Protein 3DLC (pdb70)

Nearest PDB structures (foldseek):
  4ine-assembly1_A  TM=6.100E-01  e=1.077E-10  Caenorhabditis elegans
  4kri-assembly1_A  TM=5.946E-01  e=1.013E-10  Haemonchus contortus
  4ine-assembly1_B  TM=5.871E-01  e=1.379E-10  Caenorhabditis elegans
  4kri-assembly3_C  TM=5.913E-01  e=1.996E-10  Haemonchus contortus
  4krh-assembly2_B  TM=5.486E-01  e=1.219E-10  Haemonchus contortus

CATH classification: 3.40.50.150

Secondary structure (DSSP, 8-state):
------TTSHHHHH--HHHHTTTTTHHHHHHHHHHHHH---EEEEEEET-TTSHHHHHHHHHSEEEEEEEES----HHHHHHHHHTT-TTTEEEEE-BTTB-SS-TT-EEEEEEES-GGG-S-HHHHHHHHHHHEEEEEEEEEEE--SSHHHHHHHHH---S-TTHHHHHHHHSSHHHHHHHHHHHHHHT-SSEEEEEETTEEEEEEB--S-S--

Radius of gyration: 16.75 Å; Cα contacts (8 Å, |Δi|>4): 424; chains: 1; bounding box: 38×39×60 Å

Foldseek 3Di:
DDDDDDDLALVNLVCLVCCVPLQVVLQLLLLVVVCVPQVDAEFEEEEEQCRLNRNVLNNVVRGHYQYEYEHQRVNLVNNVVVCVVVVNCVRYHYHHDDLLDDPAAFQRHQEYEYAPPQLPDDPNLSSVVSVNRNHHAQHKYWYAYARNAQVSRVVSLVCCVVVVCVNVVQVCRQDVVVVVVVVVSVVVVPQADWDWDHDRRTTTTMGHHHDHDPD

InterPro domains:
  IPR013216 Methyltransferase type 11 [PF08241] (47-145)
  IPR029063 S-adenosyl-L-methionine-dependent methyltransferase superfamily [G3DSA:3.40.50.150] (1-218)
  IPR029063 S-adenosyl-L-methionine-dependent methyltransferase superfamily [SSF53335] (23-169)
  IPR050447 Erg6/SMT methyltransferase [PTHR44068] (46-144)

B-factor: mean 13.02, std 7.34, range [5.45, 52.26]

Organism: Methanococcus maripaludis (strain DSM 14266 / JCM 13030 / NBRC 101832 / S2 / LL) (NCBI:txid267377)

Sequence (215 aa):
GSEENNKKKFDKKGAKKNDEISSKKTLFAPIYPIIAENIINRRFGITAGTCIDIGSGPGALSIALLAKQSDFSSSIRRALDFSKKHNEEIALLKNIIADANNLNNNDRIQIVQGDVHNIPIIEDNYADLIVSRGGSVFFWEEDVVATAFREIYRILKKSSGGKTYIGGGFFGNKEELRDSISSAEEIRRKKNPDWKEFNRRKNISQENVEERFQNVLDEIGIISSYEIIILGDEEGFWIIISKTDQEVI

Solvent-accessible surface area: 11026 Å² total

Structure (mmCIF, N/CA/C/O backbone):
data_3DLC
#
_entry.id   3DLC
#
_cell.length_a   39.610
_cell.length_b   63.500
_cell.length_c   75.440
_cell.angle_alpha   90.000
_cell.angle_beta   90.000
_cell.angle_gamma   90.000
#
_symmetry.space_group_name_H-M   'P 21 21 21'
#
loop_
_entity.id
_entity.type
_entity.pdbx_description
1 polymer 'Putative S-adenosyl-L-methionine-dependent Methyltransferase'
2 non-polymer 'ACETATE ION'
3 non-polymer S-ADENOSYLMETHIONINE
4 non-polymer GLYCEROL
5 water water
#
loop_
_atom_site.group_PDB
_atom_site.id
_atom_site.type_symbol
_atom_site.label_atom_id
_atom_site.label_alt_id
_atom_site.label_comp_id
_atom_site.label_asym_id
_atom_site.label_entity_id
_atom_site.label_seq_id
_atom_site.pdbx_PDB_ins_code
_atom_site.Cartn_x
_atom_site.Cartn_y
_atom_site.Cartn_z
_atom_site.occupancy
_atom_site.B_iso_or_equiv
_atom_site.auth_seq_id
_atom_site.auth_comp_id
_atom_site.auth_asym_id
_atom_site.auth_atom_id
_atom_site.pdbx_PDB_model_num
ATOM 1 N N . GLY A 1 1 ? -2.061 -16.528 45.146 1.00 12.48 0 GLY A N 1
ATOM 2 C CA . GLY A 1 1 ? -1.255 -15.316 44.880 1.00 10.96 0 GLY A CA 1
ATOM 3 C C . GLY A 1 1 ? -1.992 -14.372 43.950 1.00 8.70 0 GLY A C 1
ATOM 4 O O . GLY A 1 1 ? -3.008 -14.730 43.350 1.00 9.99 0 GLY A O 1
ATOM 18 N N . SER A 1 3 ? -1.143 -10.624 41.351 1.00 7.85 2 SER A N 1
ATOM 19 C CA . SER A 1 3 ? -0.222 -9.690 40.807 1.00 9.16 2 SER A CA 1
ATOM 20 C C . SER A 1 3 ? -0.898 -8.470 40.231 1.00 9.17 2 SER A C 1
ATOM 21 O O . SER A 1 3 ? -2.095 -8.531 39.828 1.00 10.71 2 SER A O 1
ATOM 24 N N . GLU A 1 4 ? -0.151 -7.389 40.224 1.00 8.77 3 GLU A N 1
ATOM 25 C CA A GLU A 1 4 ? -0.509 -6.172 39.524 0.53 8.19 3 GLU A CA 1
ATOM 26 C CA B GLU A 1 4 ? -0.531 -6.196 39.478 0.47 8.66 3 GLU A CA 1
ATOM 27 C C . GLU A 1 4 ? 0.562 -6.069 38.444 1.00 8.87 3 GLU A C 1
ATOM 28 O O . GLU A 1 4 ? 1.745 -6.166 38.752 1.00 12.42 3 GLU A O 1
ATOM 39 N N . ASN A 1 5 ? 0.176 -5.885 37.205 1.00 8.06 4 ASN A N 1
ATOM 40 C CA A ASN A 1 5 ? 1.062 -5.959 36.055 0.74 9.14 4 ASN A CA 1
ATOM 41 C CA B ASN A 1 5 ? 1.122 -5.896 36.119 0.26 9.26 4 ASN A CA 1
ATOM 42 C C . ASN A 1 5 ? 1.002 -4.687 35.236 1.00 9.09 4 ASN A C 1
ATOM 43 O O . ASN A 1 5 ? -0.074 -4.130 35.035 1.00 13.07 4 ASN A O 1
ATOM 52 N N . LYS A 1 6 ? 2.150 -4.296 34.746 1.00 6.87 5 LYS A N 1
ATOM 53 C CA . LYS A 1 6 ? 2.324 -3.143 33.860 1.00 7.01 5 LYS A CA 1
ATOM 54 C C . LYS A 1 6 ? 3.179 -3.619 32.700 1.00 7.25 5 LYS A C 1
ATOM 55 O O . LYS A 1 6 ? 4.205 -4.240 32.901 1.00 7.40 5 LYS A O 1
ATOM 61 N N . LYS A 1 7 ? 2.719 -3.369 31.473 1.00 7.17 6 LYS A N 1
ATOM 62 C CA . LYS A 1 7 ? 3.456 -3.757 30.274 1.00 8.10 6 LYS A CA 1
ATOM 63 C C . LYS A 1 7 ? 3.233 -2.708 29.204 1.00 7.31 6 LYS A C 1
ATOM 64 O O . LYS A 1 7 ? 2.310 -1.895 29.289 1.00 7.86 6 LYS A O 1
ATOM 70 N N . LYS A 1 8 ? 4.087 -2.694 28.194 1.00 7.80 7 LYS A N 1
ATOM 71 C CA . LYS A 1 8 ? 3.964 -1.662 27.190 1.00 7.69 7 LYS A CA 1
ATOM 72 C C . LYS A 1 8 ? 2.617 -1.682 26.492 1.00 7.66 7 LYS A C 1
ATOM 73 O O . LYS A 1 8 ? 2.071 -2.728 26.148 1.00 8.71 7 LYS A O 1
ATOM 79 N N . PHE A 1 9 ? 2.096 -0.482 26.317 1.00 7.70 8 PHE A N 1
ATOM 80 C CA . PHE A 1 9 ? 0.891 -0.214 25.527 1.00 7.42 8 PHE A CA 1
ATOM 81 C C . PHE A 1 9 ? -0.409 -0.656 26.170 1.00 7.87 8 PHE A C 1
ATOM 82 O O . PHE A 1 9 ? -1.454 -0.771 25.521 1.00 9.21 8 PHE A O 1
ATOM 90 N N . ASP A 1 10 ? -0.325 -0.887 27.471 1.00 7.13 9 ASP A N 1
ATOM 91 C CA . ASP A 1 10 ? -1.507 -1.238 28.276 1.00 7.67 9 ASP A CA 1
ATOM 92 C C . ASP A 1 10 ? -2.276 0.016 28.676 1.00 7.69 9 ASP A C 1
ATOM 93 O O . ASP A 1 10 ? -2.012 1.098 28.184 1.00 7.72 9 ASP A O 1
ATOM 98 N N . LYS A 1 11 ? -3.267 -0.124 29.545 1.00 8.67 10 LYS A N 1
ATOM 99 C CA . LYS A 1 11 ? -4.080 1.031 29.882 1.00 9.26 10 LYS A CA 1
ATOM 100 C C . LYS A 1 11 ? -3.265 2.158 30.504 1.00 8.69 10 LYS A C 1
ATOM 101 O O . LYS A 1 11 ? -3.387 3.323 30.124 1.00 8.94 10 LYS A O 1
ATOM 107 N N . LYS A 1 12 ? -2.416 1.817 31.462 1.00 8.37 11 LYS A N 1
ATOM 108 C CA . LYS A 1 12 ? -1.579 2.828 32.078 1.00 8.68 11 LYS A CA 1
ATOM 109 C C . LYS A 1 12 ? -0.591 3.451 31.102 1.00 7.99 11 LYS A C 1
ATOM 110 O O . LYS A 1 12 ? -0.346 4.666 31.124 1.00 8.73 11 LYS A O 1
ATOM 116 N N . GLY A 1 13 ? -0.010 2.630 30.240 1.00 7.91 12 GLY A N 1
ATOM 117 C CA . GLY A 1 13 ? 0.930 3.141 29.266 1.00 7.46 12 GLY A CA 1
ATOM 118 C C . GLY A 1 13 ? 0.271 4.038 28.242 1.00 7.46 12 GLY A C 1
ATOM 119 O O . GLY A 1 13 ? 0.847 5.037 27.807 1.00 8.40 12 GLY A O 1
ATOM 120 N N . ALA A 1 14 ? -0.950 3.685 27.854 1.00 7.42 13 ALA A N 1
ATOM 121 C CA . ALA A 1 14 ? -1.714 4.493 26.900 1.00 7.56 13 ALA A CA 1
ATOM 122 C C . ALA A 1 14 ? -1.979 5.875 27.498 1.00 7.04 13 ALA A C 1
ATOM 123 O O . ALA A 1 14 ? -1.894 6.900 26.820 1.00 7.99 13 ALA A O 1
ATOM 125 N N . LYS A 1 15 ? -2.325 5.905 28.784 1.00 7.10 14 LYS A N 1
ATOM 126 C CA A LYS A 1 15 ? -2.545 7.170 29.482 0.53 7.27 14 LYS A CA 1
ATOM 127 C CA B LYS A 1 15 ? -2.532 7.188 29.469 0.47 7.95 14 LYS A CA 1
ATOM 128 C C . LYS A 1 15 ? -1.266 8.025 29.468 1.00 7.21 14 LYS A C 1
ATOM 129 O O . LYS A 1 15 ? -1.321 9.233 29.257 1.00 8.68 14 LYS A O 1
ATOM 140 N N . ASN A 1 16 ? -0.131 7.406 29.726 1.00 7.92 15 ASN A N 1
ATOM 141 C CA . ASN A 1 16 ? 1.136 8.159 29.717 1.00 8.53 15 ASN A CA 1
ATOM 142 C C . ASN A 1 16 ? 1.440 8.737 28.345 1.00 8.17 15 ASN A C 1
ATOM 143 O O . ASN A 1 16 ? 1.852 9.887 28.230 1.00 8.82 15 ASN A O 1
ATOM 156 N N . ASP A 1 18 ? -0.734 9.395 25.990 1.00 6.41 17 ASP A N 1
ATOM 157 C CA . ASP A 1 18 ? -1.721 10.420 25.724 1.00 7.06 17 ASP A CA 1
ATOM 158 C C . ASP A 1 18 ? -1.319 11.732 26.416 1.00 7.51 17 ASP A C 1
ATOM 159 O O . ASP A 1 18 ? -1.372 12.815 25.830 1.00 8.29 17 ASP A O 1
ATOM 164 N N . GLU A 1 19 ? -0.932 11.629 27.682 1.00 7.26 18 GLU A N 1
ATOM 165 C CA . GLU A 1 19 ? -0.554 12.836 28.434 1.00 8.48 18 GLU A CA 1
ATOM 166 C C . GLU A 1 19 ? 0.619 13.553 27.809 1.00 7.65 18 GLU A C 1
ATOM 167 O O . GLU A 1 19 ? 0.628 14.774 27.698 1.00 9.54 18 GLU A O 1
ATOM 173 N N . ILE A 1 20 ? 1.617 12.801 27.380 1.00 7.61 19 ILE A N 1
ATOM 174 C CA . ILE A 1 20 ? 2.804 13.388 26.737 1.00 7.85 19 ILE A CA 1
ATOM 175 C C . ILE A 1 20 ? 2.432 13.988 25.377 1.00 6.82 19 ILE A C 1
ATOM 176 O O . ILE A 1 20 ? 2.850 15.102 25.029 1.00 8.10 19 ILE A O 1
ATOM 181 N N . SER A 1 21 ? 1.610 13.265 24.615 1.00 7.24 20 SER A N 1
ATOM 182 C CA A SER A 1 21 ? 1.135 13.685 23.306 0.50 7.20 20 SER A CA 1
ATOM 183 C CA B SER A 1 21 ? 1.273 13.782 23.285 0.50 8.22 20 SER A CA 1
ATOM 184 C C . SER A 1 21 ? 0.420 15.055 23.364 1.00 8.01 20 SER A C 1
ATOM 185 O O . SER A 1 21 ? 0.459 15.856 22.444 1.00 9.90 20 SER A O 1
ATOM 190 N N . LYS A 1 22 ? -0.305 15.269 24.453 1.00 8.12 21 LYS A N 1
ATOM 191 C CA A LYS A 1 22 ? -1.128 16.476 24.694 0.52 8.74 21 LYS A CA 1
ATOM 192 C CA B LYS A 1 22 ? -1.097 16.508 24.562 0.48 8.83 21 LYS A CA 1
ATOM 193 C C . LYS A 1 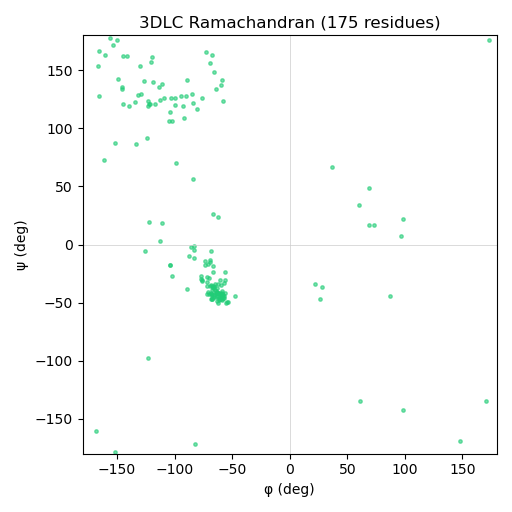22 ? -0.354 17.626 25.305 1.00 8.20 21 LYS A C 1
ATOM 194 O O . LYS A 1 22 ? -0.855 18.749 25.389 1.00 9.65 21 LYS A O 1
ATOM 205 N N . THR A 1 23 ? 0.857 17.327 25.765 1.00 8.24 22 THR A N 1
ATOM 206 C CA . THR A 1 23 ? 1.672 18.314 26.464 1.00 8.54 22 THR A CA 1
ATOM 207 C C . THR A 1 23 ? 3.023 18.504 25.783 1.00 8.63 22 THR A C 1
ATOM 208 O O . THR A 1 23 ? 3.145 19.231 24.793 1.00 9.20 22 THR A O 1
ATOM 212 N N . LEU A 1 24 ? 4.030 17.846 26.288 1.00 8.41 23 LEU A N 1
ATOM 213 C CA . LEU A 1 24 ? 5.393 18.041 25.817 1.00 9.05 23 LEU A CA 1
ATOM 214 C C . LEU A 1 24 ? 5.555 17.805 24.314 1.00 8.93 23 LEU A C 1
ATOM 215 O O . LEU A 1 24 ? 6.243 18.561 23.636 1.00 9.40 23 LEU A O 1
ATOM 220 N N . PHE A 1 25 ? 4.921 16.768 23.780 1.00 7.77 24 PHE A N 1
ATOM 221 C CA . PHE A 1 25 ? 5.067 16.460 22.361 1.00 7.58 24 PHE A CA 1
ATOM 222 C C . PHE A 1 25 ? 4.078 17.202 21.464 1.00 7.62 24 PHE A C 1
ATOM 223 O O . PHE A 1 25 ? 4.204 17.173 20.245 1.00 8.46 24 PHE A O 1
ATOM 231 N N . ALA A 1 26 ? 3.091 17.867 22.052 1.00 8.31 25 ALA A N 1
ATOM 232 C CA . ALA A 1 26 ? 2.015 18.435 21.232 1.00 8.01 25 ALA A CA 1
ATOM 233 C C . ALA A 1 26 ? 2.484 19.228 20.000 1.00 8.06 25 ALA A C 1
ATOM 234 O O . ALA A 1 26 ? 1.914 19.078 18.920 1.00 8.05 25 ALA A O 1
ATOM 236 N N . PRO A 1 27 ? 3.494 20.097 20.126 1.00 8.11 26 PRO A N 1
ATOM 237 C CA . PRO A 1 27 ? 3.866 20.886 18.956 1.00 8.19 26 PRO A CA 1
ATOM 238 C C . PRO A 1 27 ? 4.464 20.111 17.785 1.00 7.84 26 PRO A C 1
ATOM 239 O O . PRO A 1 27 ? 4.461 20.600 16.647 1.00 8.42 26 PRO A O 1
ATOM 243 N N . ILE A 1 28 ? 4.940 18.897 18.046 1.00 7.18 27 ILE A N 1
ATOM 244 C CA . ILE A 1 28 ? 5.610 18.172 16.962 1.00 7.05 27 ILE A CA 1
ATOM 245 C C . ILE A 1 28 ? 4.629 17.692 15.910 1.00 6.91 27 ILE A C 1
ATOM 246 O O . ILE A 1 28 ? 5.002 17.552 14.740 1.00 7.44 27 ILE A O 1
ATOM 251 N N . TYR A 1 29 ? 3.379 17.437 16.300 1.00 6.72 28 TYR A N 1
ATOM 252 C CA . TYR A 1 29 ? 2.470 16.771 15.368 1.00 7.01 28 TYR A CA 1
ATOM 253 C C . TYR A 1 29 ? 2.098 17.686 14.170 1.00 6.99 28 TYR A C 1
ATOM 254 O O . TYR A 1 29 ? 2.157 17.224 13.039 1.00 7.14 28 TYR A O 1
ATOM 263 N N . PRO A 1 30 ? 1.728 18.953 14.417 1.00 6.96 29 PRO A N 1
ATOM 264 C CA . PRO A 1 30 ? 1.485 19.814 13.265 1.00 7.46 29 PRO A CA 1
ATOM 265 C C . PRO A 1 30 ? 2.723 20.018 12.400 1.00 7.10 29 PRO A C 1
ATOM 266 O O . PRO A 1 30 ? 2.605 20.183 11.192 1.00 7.69 29 PRO A O 1
ATOM 270 N N . ILE A 1 31 ? 3.905 20.050 13.004 1.00 7.19 30 ILE A N 1
ATOM 271 C CA . ILE A 1 31 ? 5.143 20.237 12.242 1.00 6.88 30 ILE A CA 1
ATOM 272 C C . ILE A 1 31 ? 5.403 19.006 11.355 1.00 7.03 30 ILE A C 1
ATOM 273 O O . ILE A 1 31 ? 5.741 19.136 10.183 1.00 7.09 30 ILE A O 1
ATOM 278 N N . ILE A 1 32 ? 5.272 17.819 11.925 1.00 6.61 31 ILE A N 1
ATOM 279 C CA . ILE A 1 32 ? 5.492 16.611 11.159 1.00 6.92 31 ILE A CA 1
ATOM 280 C C . ILE A 1 32 ? 4.456 16.528 10.042 1.00 6.73 31 ILE A C 1
ATOM 281 O O . ILE A 1 32 ? 4.786 16.171 8.892 1.00 6.99 31 ILE A O 1
ATOM 286 N N . ALA A 1 33 ? 3.195 16.817 10.341 1.00 6.98 32 ALA A N 1
ATOM 287 C CA . ALA A 1 33 ? 2.162 16.816 9.305 1.00 7.60 32 ALA A CA 1
ATOM 288 C C . ALA A 1 33 ? 2.490 17.772 8.173 1.00 6.55 32 ALA A C 1
ATOM 289 O O . ALA A 1 33 ? 2.366 17.453 6.998 1.00 6.98 32 ALA A O 1
ATOM 291 N N . GLU A 1 34 ? 2.943 18.965 8.533 1.00 6.56 33 GLU A N 1
ATOM 292 C CA . GLU A 1 34 ? 3.330 19.953 7.552 1.00 7.54 33 GLU A CA 1
ATOM 293 C C . GLU A 1 34 ? 4.509 19.462 6.732 1.00 7.00 33 GLU A C 1
ATOM 294 O O . GLU A 1 34 ? 4.548 19.633 5.506 1.00 7.66 33 GLU A O 1
ATOM 300 N N . ASN A 1 35 ? 5.482 18.836 7.386 1.00 7.18 34 ASN A N 1
ATOM 301 C CA . ASN A 1 35 ? 6.636 18.291 6.686 1.00 7.24 34 ASN A CA 1
ATOM 302 C C . ASN A 1 35 ? 6.184 17.268 5.636 1.00 7.17 34 ASN A C 1
ATOM 303 O O . ASN A 1 35 ? 6.698 17.263 4.500 1.00 7.61 34 ASN A O 1
ATOM 308 N N . ILE A 1 36 ? 5.227 16.404 6.002 1.00 7.02 35 ILE A N 1
ATOM 309 C CA . ILE A 1 36 ? 4.750 15.360 5.117 1.00 7.18 35 ILE A CA 1
ATOM 310 C C . ILE A 1 36 ? 4.006 15.973 3.924 1.00 6.48 35 ILE A C 1
ATOM 311 O O . ILE A 1 36 ? 4.217 15.581 2.755 1.00 7.12 35 ILE A O 1
ATOM 316 N N . ILE A 1 37 ? 3.135 16.920 4.199 1.00 6.43 36 ILE A N 1
ATOM 317 C CA . ILE A 1 37 ? 2.396 17.615 3.134 1.00 6.88 36 ILE A CA 1
ATOM 318 C C . ILE A 1 37 ? 3.357 18.290 2.181 1.00 7.45 36 ILE A C 1
ATOM 319 O O . ILE A 1 37 ? 3.210 18.201 0.954 1.00 7.42 36 ILE A O 1
ATOM 324 N N . ASN A 1 38 ? 4.329 18.991 2.745 1.00 7.38 37 ASN A N 1
ATOM 325 C CA . ASN A 1 38 ? 5.276 19.736 1.919 1.00 8.10 37 ASN A CA 1
ATOM 326 C C . ASN A 1 38 ? 6.164 18.813 1.110 1.00 7.67 37 ASN A C 1
ATOM 327 O O . ASN A 1 38 ? 6.515 19.126 -0.030 1.00 9.85 37 ASN A O 1
ATOM 332 N N . ARG A 1 39 ? 6.538 17.670 1.678 1.00 7.47 38 ARG A N 1
ATOM 333 C CA A ARG A 1 39 ? 7.474 16.807 1.003 0.52 8.07 38 ARG A CA 1
ATOM 334 C CA B ARG A 1 39 ? 7.475 16.777 0.998 0.48 8.49 38 ARG A CA 1
ATOM 335 C C . ARG A 1 39 ? 6.876 16.121 -0.239 1.00 10.01 38 ARG A C 1
ATOM 336 O O . ARG A 1 39 ? 7.538 16.008 -1.253 1.00 10.10 38 ARG A O 1
ATOM 351 N N . PHE A 1 40 ? 5.654 15.552 -0.094 1.00 9.61 39 PHE A N 1
ATOM 352 C CA . PHE A 1 40 ? 5.065 14.786 -1.146 1.00 8.65 39 PHE A CA 1
ATOM 353 C C . PHE A 1 40 ? 3.976 15.460 -1.928 1.00 8.39 39 PHE A C 1
ATOM 354 O O . PHE A 1 40 ? 3.674 15.014 -3.023 1.00 9.72 39 PHE A O 1
ATOM 362 N N . GLY A 1 41 ? 3.388 16.521 -1.409 1.00 7.85 40 GLY A N 1
ATOM 363 C CA . GLY A 1 41 ? 2.312 17.174 -2.138 1.00 8.79 40 GLY A CA 1
ATOM 364 C C . GLY A 1 41 ? 1.030 16.367 -2.229 1.00 8.85 40 GLY A C 1
ATOM 365 O O . GLY A 1 41 ? 0.188 16.673 -3.083 1.00 10.77 40 GLY A O 1
ATOM 366 N N . ILE A 1 42 ? 0.882 15.345 -1.375 1.00 8.99 41 ILE A N 1
ATOM 367 C CA . ILE A 1 42 ? -0.336 14.518 -1.300 1.00 9.47 41 ILE A CA 1
ATOM 368 C C . ILE A 1 42 ? -1.213 15.140 -0.236 1.00 8.66 41 ILE A C 1
ATOM 369 O O . ILE A 1 42 ? -0.787 15.277 0.913 1.00 9.73 41 ILE A O 1
ATOM 374 N N . THR A 1 43 ? -2.415 15.581 -0.628 1.00 9.48 42 THR A N 1
ATOM 375 C CA . THR A 1 43 ? -3.275 16.361 0.307 1.00 10.42 42 THR A CA 1
ATOM 376 C C . THR A 1 43 ? -4.692 15.755 0.480 1.00 9.48 42 THR A C 1
ATOM 377 O O . THR A 1 43 ? -5.541 16.311 1.133 1.00 10.21 42 THR A O 1
ATOM 381 N N . ALA A 1 44 ? -4.956 14.730 -0.309 1.00 9.15 43 ALA A N 1
ATOM 382 C CA . ALA A 1 44 ? -6.217 14.028 -0.314 1.00 9.37 43 ALA A CA 1
ATOM 383 C C . ALA A 1 44 ? -6.043 12.572 -0.708 1.00 9.19 43 ALA A C 1
ATOM 384 O O . ALA A 1 44 ? -4.960 12.147 -1.105 1.00 11.46 43 ALA A O 1
ATOM 386 N N . GLY A 1 45 ? -7.126 11.829 -0.664 1.00 10.43 44 GLY A N 1
ATOM 387 C CA . GLY A 1 45 ? -7.098 10.385 -0.901 1.00 10.01 44 GLY A CA 1
ATOM 388 C C . GLY A 1 45 ? -7.096 9.682 0.450 1.00 10.00 44 GLY A C 1
ATOM 389 O O . GLY A 1 45 ? -7.731 10.144 1.407 1.00 11.67 44 GLY A O 1
ATOM 390 N N . THR A 1 46 ? -6.362 8.594 0.535 1.00 8.32 45 THR A N 1
ATOM 391 C CA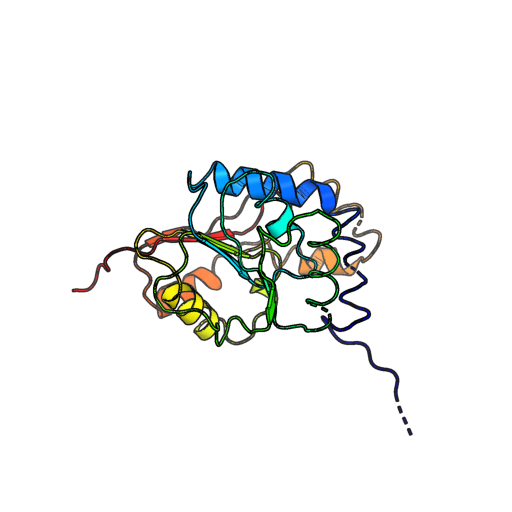 . THR A 1 46 ? -6.335 7.768 1.732 1.00 8.24 45 THR A CA 1
ATOM 392 C C . THR A 1 46 ? -4.975 7.794 2.398 1.00 8.40 45 THR A C 1
ATOM 393 O O . THR A 1 46 ? -3.927 7.720 1.753 1.00 9.29 45 THR A O 1
ATOM 397 N N . CYS A 1 47 ? -5.000 7.940 3.707 1.00 7.79 46 CYS A N 1
ATOM 398 C CA . CYS A 1 47 ? -3.796 7.934 4.538 1.00 7.37 46 CYS A CA 1
ATOM 399 C C . CYS A 1 47 ? -3.960 6.957 5.687 1.00 6.93 46 CYS A C 1
ATOM 400 O O . CYS A 1 47 ? -4.992 6.985 6.372 1.00 8.49 46 CYS A O 1
ATOM 403 N N . ILE A 1 48 ? -2.977 6.083 5.859 1.00 6.83 47 IL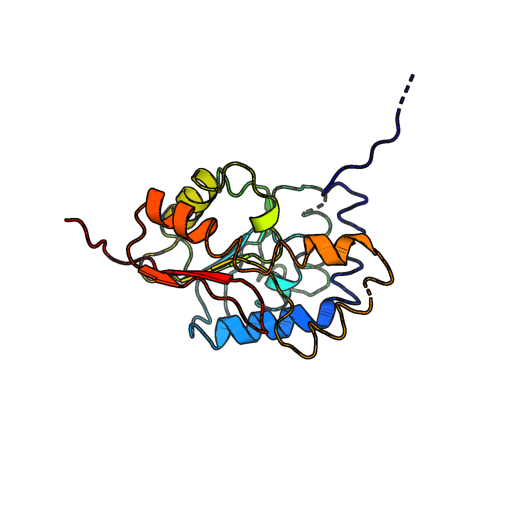E A N 1
ATOM 404 C CA . ILE A 1 48 ? -2.969 5.136 6.973 1.00 6.92 47 ILE A CA 1
ATOM 405 C C . ILE A 1 48 ? -1.869 5.568 7.934 1.00 6.74 47 ILE A C 1
ATOM 406 O O . ILE A 1 48 ? -0.734 5.773 7.511 1.00 7.56 47 ILE A O 1
ATOM 411 N N . ASP A 1 49 ? -2.222 5.749 9.213 1.00 7.07 48 ASP A N 1
ATOM 412 C CA . ASP A 1 49 ? -1.302 6.081 10.300 1.00 6.60 48 ASP A CA 1
ATOM 413 C C . ASP A 1 49 ? -1.114 4.801 11.114 1.00 6.67 48 ASP A C 1
ATOM 414 O O . ASP A 1 49 ? -2.003 4.357 11.833 1.00 8.14 48 ASP A O 1
ATOM 419 N N . ILE A 1 50 ? 0.060 4.189 10.967 1.00 6.49 49 ILE A N 1
ATOM 420 C CA . ILE A 1 50 ? 0.363 2.908 11.602 1.00 6.46 49 ILE A CA 1
ATOM 421 C C . ILE A 1 50 ? 0.972 3.136 12.977 1.00 6.15 49 ILE A C 1
ATOM 422 O O . ILE A 1 50 ? 1.947 3.859 13.134 1.00 7.92 49 ILE A O 1
ATOM 427 N N . GLY A 1 51 ? 0.397 2.484 13.975 1.00 6.58 50 GLY A N 1
ATOM 428 C CA . GLY A 1 51 ? 0.799 2.677 15.352 1.00 6.69 50 GLY A CA 1
ATOM 429 C C . GLY A 1 51 ? 0.390 4.064 15.811 1.00 6.03 50 GLY A C 1
ATOM 430 O O . GLY A 1 51 ? 1.177 4.805 16.412 1.00 7.71 50 GLY A O 1
ATOM 431 N N . SER A 1 52 ? -0.872 4.400 15.538 1.00 6.38 51 SER A N 1
ATOM 432 C CA . SER A 1 52 ? -1.406 5.722 15.732 1.00 6.50 51 SER A CA 1
ATOM 433 C C . SER A 1 52 ? -1.492 6.169 17.198 1.00 6.71 51 SER A C 1
ATOM 434 O O . SER A 1 52 ? -1.535 7.367 17.477 1.00 7.54 51 SER A O 1
ATOM 437 N N . GLY A 1 53 ? -1.540 5.209 18.122 1.00 6.79 52 GLY A N 1
ATOM 438 C CA . GLY A 1 53 ? -1.511 5.535 19.525 1.00 7.71 52 GLY A CA 1
ATOM 439 C C . GLY A 1 53 ? -2.698 6.405 19.913 1.00 7.28 52 GLY A C 1
ATOM 440 O O . GLY A 1 53 ? -3.822 6.137 19.521 1.00 7.82 52 GLY A O 1
ATOM 441 N N . PRO A 1 54 ? -2.472 7.474 20.700 1.00 7.60 53 PRO A N 1
ATOM 442 C CA . PRO A 1 54 ? -3.569 8.361 21.066 1.00 8.11 53 PRO A CA 1
ATOM 443 C C . PRO A 1 54 ? -4.139 9.195 19.911 1.00 7.80 53 PRO A C 1
ATOM 444 O O . PRO A 1 54 ? -5.121 9.900 20.106 1.00 8.40 53 PRO A O 1
ATOM 448 N N . GLY A 1 55 ? -3.515 9.113 18.725 1.00 7.73 54 GLY A N 1
ATOM 449 C CA . GLY A 1 55 ? -4.052 9.702 17.521 1.00 7.97 54 GLY A CA 1
ATOM 450 C C . GLY A 1 55 ? -3.551 11.055 17.113 1.00 7.36 54 GLY A C 1
ATOM 451 O O . GLY A 1 55 ? -4.084 11.644 16.173 1.00 8.91 54 GLY A O 1
ATOM 452 N N . ALA A 1 56 ? -2.528 11.586 17.785 1.00 8.21 55 ALA A N 1
ATOM 453 C CA . ALA A 1 56 ? -2.156 12.975 17.554 1.00 8.70 55 ALA A CA 1
ATOM 454 C C . ALA A 1 56 ? -1.640 13.243 16.152 1.00 7.97 55 ALA A C 1
ATOM 455 O O . ALA A 1 56 ? -1.848 14.334 15.648 1.00 9.08 55 ALA A O 1
ATOM 457 N N . LEU A 1 57 ? -0.946 12.297 15.527 1.00 7.81 56 LEU A N 1
ATOM 458 C CA . LEU A 1 57 ? -0.446 12.560 14.163 1.00 8.20 56 LEU A CA 1
ATOM 459 C C . LEU A 1 57 ? -1.617 12.570 13.176 1.00 7.59 56 LEU A C 1
ATOM 460 O O . LEU A 1 57 ? -1.687 13.404 12.287 1.00 8.15 56 LEU A O 1
ATOM 465 N N . SER A 1 58 ? -2.551 11.652 13.357 1.00 7.75 57 SER A N 1
ATOM 466 C CA . SER A 1 58 ? -3.743 11.610 12.512 1.00 7.27 57 SER A CA 1
ATOM 467 C C . SER A 1 58 ? -4.557 12.903 12.649 1.00 7.41 57 SER A C 1
ATOM 468 O O . SER A 1 58 ? -5.066 13.452 11.671 1.00 7.91 57 SER A O 1
ATOM 471 N N . ILE A 1 59 ? -4.745 13.345 13.890 1.00 7.25 58 ILE A N 1
ATOM 472 C CA . ILE A 1 59 ? -5.480 14.585 14.156 1.00 7.79 58 ILE A CA 1
ATOM 473 C C . ILE A 1 59 ? -4.773 15.785 13.471 1.00 7.84 58 ILE A C 1
ATOM 474 O O . ILE A 1 59 ? -5.433 16.583 12.792 1.00 8.09 58 ILE A O 1
ATOM 479 N N . ALA A 1 60 ? -3.452 15.866 13.587 1.00 8.01 59 ALA A N 1
ATOM 480 C CA . ALA A 1 60 ? -2.736 16.967 12.980 1.00 8.60 59 ALA A CA 1
ATOM 481 C C . ALA A 1 60 ? -2.859 16.937 11.458 1.00 8.17 59 ALA A C 1
ATOM 482 O O . ALA A 1 60 ? -3.075 17.959 10.817 1.00 9.25 59 ALA A O 1
ATOM 484 N N . LEU A 1 61 ? -2.754 15.752 10.874 1.00 8.03 60 LEU A N 1
ATOM 485 C CA A LEU A 1 61 ? -2.905 15.615 9.418 0.76 8.55 60 LEU A CA 1
ATOM 486 C CA B LEU A 1 61 ? -2.886 15.626 9.432 0.24 8.35 60 LEU A CA 1
ATOM 487 C C . LEU A 1 61 ? -4.306 15.997 8.963 1.00 8.29 60 LEU A C 1
ATOM 488 O O . LEU A 1 61 ? -4.483 16.669 7.945 1.00 9.33 60 LEU A O 1
ATOM 497 N N . ALA A 1 62 ? -5.316 15.564 9.715 1.00 8.32 61 ALA A N 1
ATOM 498 C CA . ALA A 1 62 ? -6.703 15.897 9.354 1.00 7.81 61 ALA A CA 1
ATOM 499 C C . ALA A 1 62 ? -6.910 17.405 9.315 1.00 8.61 61 ALA A C 1
ATOM 500 O O . ALA A 1 62 ? -7.605 17.940 8.454 1.00 9.99 61 ALA A O 1
ATOM 502 N N . LYS A 1 63 ? -6.312 18.105 10.265 1.00 8.27 62 LYS A N 1
ATOM 503 C CA . LYS A 1 63 ? -6.511 19.548 10.351 1.00 10.14 62 LYS A CA 1
ATOM 504 C C . LYS A 1 63 ? -5.826 20.333 9.239 1.00 10.18 62 LYS A C 1
ATOM 505 O O . LYS A 1 63 ? -6.210 21.467 8.971 1.00 13.87 62 LYS A O 1
ATOM 511 N N . GLN A 1 64 ? -4.879 19.706 8.559 1.00 8.63 63 GLN A N 1
ATOM 512 C CA . GLN A 1 64 ? -4.116 20.380 7.512 1.00 8.33 63 GLN A CA 1
ATOM 513 C C . GLN A 1 64 ? -4.371 19.866 6.115 1.00 8.54 63 GLN A C 1
ATOM 514 O O . GLN A 1 64 ? -3.744 20.365 5.180 1.00 10.07 63 GLN A O 1
ATOM 520 N N . SER A 1 65 ? -5.287 18.914 5.933 1.00 8.57 64 SER A N 1
ATOM 521 C CA . SER A 1 65 ? -5.479 18.261 4.636 1.00 9.29 64 SER A CA 1
ATOM 522 C C . SER A 1 65 ? -6.902 17.778 4.470 1.00 9.12 64 SER A C 1
ATOM 523 O O . SER A 1 65 ? -7.704 17.887 5.394 1.00 9.90 64 SER A O 1
ATOM 526 N N . ASP A 1 66 ? -7.146 17.145 3.326 1.00 8.63 65 ASP A N 1
ATOM 527 C CA . ASP A 1 66 ? -8.441 16.564 2.997 1.00 8.06 65 ASP A CA 1
ATOM 528 C C . ASP A 1 66 ? -8.403 15.029 2.964 1.00 8.02 65 ASP A C 1
ATOM 529 O O . ASP A 1 66 ? -9.255 14.405 2.356 1.00 10.25 65 ASP A O 1
ATOM 534 N N . PHE A 1 67 ? -7.401 14.428 3.580 1.00 7.91 66 PHE A N 1
ATOM 535 C CA . PHE A 1 67 ? -7.343 12.989 3.603 1.00 8.61 66 PHE A CA 1
ATOM 536 C C . PHE A 1 67 ? -8.453 12.304 4.378 1.00 7.63 66 PHE A C 1
ATOM 537 O O . PHE A 1 67 ? -8.965 12.850 5.360 1.00 8.56 66 PHE A O 1
ATOM 545 N N . SER A 1 68 ? -8.799 11.109 3.900 1.00 7.80 67 SER A N 1
ATOM 546 C CA A SER A 1 68 ? -9.575 10.149 4.672 0.48 7.51 67 SER A CA 1
ATOM 547 C CA B SER A 1 68 ? -9.581 10.173 4.699 0.27 8.07 67 SER A CA 1
ATOM 548 C CA C SER A 1 68 ? -9.577 10.151 4.672 0.25 8.08 67 SER A CA 1
ATOM 549 C C . SER A 1 68 ? -8.512 9.324 5.388 1.00 7.49 67 SER A C 1
ATOM 550 O O . SER A 1 68 ? -7.698 8.663 4.745 1.00 9.48 67 SER A O 1
ATOM 557 N N . ILE A 1 69 ? -8.496 9.367 6.710 1.00 7.00 68 ILE A N 1
ATOM 558 C CA . ILE A 1 69 ? -7.434 8.716 7.495 1.00 7.24 68 ILE A CA 1
ATOM 559 C C . ILE A 1 69 ? -7.918 7.521 8.263 1.00 6.90 68 ILE A C 1
ATOM 560 O O . ILE A 1 69 ? -9.043 7.525 8.805 1.00 7.69 68 ILE A O 1
ATOM 565 N N . ARG A 1 70 ? -7.104 6.471 8.250 1.00 7.48 69 ARG A N 1
ATOM 566 C CA A ARG A 1 70 ? -7.347 5.293 9.095 0.61 8.21 69 ARG A CA 1
ATOM 567 C CA B ARG A 1 70 ? -7.350 5.279 9.066 0.39 8.41 69 ARG A CA 1
ATOM 568 C C . ARG A 1 70 ? -6.157 5.189 10.026 1.00 8.11 69 ARG A C 1
ATOM 569 O O . ARG A 1 70 ? -4.998 5.202 9.601 1.00 9.74 69 ARG A O 1
ATOM 584 N N . ALA A 1 71 ? -6.461 5.169 11.310 1.00 7.66 70 ALA A N 1
ATOM 585 C CA . ALA A 1 71 ? -5.496 5.103 12.415 1.00 7.76 70 ALA A CA 1
ATOM 586 C C . ALA A 1 71 ? -5.467 3.679 12.936 1.00 7.29 70 ALA A C 1
ATOM 587 O O . ALA A 1 71 ? -6.409 3.202 13.557 1.00 8.29 70 ALA A O 1
ATOM 589 N N . LEU A 1 72 ? -4.387 2.974 12.603 1.00 6.50 71 LEU A N 1
ATOM 590 C CA . LEU A 1 72 ? -4.237 1.560 12.921 1.00 7.24 71 LEU A CA 1
ATOM 591 C C . LEU A 1 72 ? -3.357 1.378 14.154 1.00 6.48 71 LEU A C 1
ATOM 592 O O . LEU A 1 72 ? -2.228 1.856 14.201 1.00 7.37 71 LEU A O 1
ATOM 597 N N . ASP A 1 73 ? -3.857 0.666 15.143 1.00 7.11 72 ASP A N 1
ATOM 598 C CA . ASP A 1 73 ? -3.058 0.368 16.333 1.00 6.22 72 ASP A CA 1
ATOM 599 C C . ASP A 1 73 ? -3.479 -0.977 16.901 1.00 6.55 72 ASP A C 1
ATOM 600 O O . ASP A 1 73 ? -4.660 -1.320 16.882 1.00 7.28 72 ASP A O 1
ATOM 605 N N . PHE A 1 74 ? -2.521 -1.745 17.392 1.00 6.76 73 PHE A N 1
ATOM 606 C CA . PHE A 1 74 ? -2.785 -3.063 17.933 1.00 6.81 73 PHE A CA 1
ATOM 607 C C . PHE A 1 74 ? -3.192 -3.074 19.382 1.00 6.80 73 PHE A C 1
ATOM 608 O O . PHE A 1 74 ? -3.543 -4.141 19.891 1.00 8.21 73 PHE A O 1
ATOM 616 N N . SER A 1 75 ? -3.220 -1.909 20.032 1.00 7.40 74 SER A N 1
ATOM 617 C CA . SER A 1 75 ? -3.577 -1.811 21.438 1.00 7.37 74 SER A CA 1
ATOM 618 C C . SER A 1 75 ? -4.983 -1.276 21.611 1.00 7.52 74 SER A C 1
ATOM 619 O O . SER A 1 75 ? -5.278 -0.117 21.260 1.00 7.51 74 SER A O 1
ATOM 622 N N . LYS A 1 76 ? -5.874 -2.111 22.137 1.00 7.72 75 LYS A N 1
ATOM 623 C CA A LYS A 1 76 ? -7.243 -1.709 22.446 0.50 7.68 75 LYS A CA 1
ATOM 624 C CA B LYS A 1 76 ? -7.240 -1.644 22.357 0.50 7.95 75 LYS A CA 1
ATOM 625 C C . LYS A 1 76 ? -7.239 -0.477 23.337 1.00 7.92 75 LYS A C 1
ATOM 626 O O . LYS A 1 76 ? -8.090 0.378 23.236 1.00 8.31 75 LYS A O 1
ATOM 637 N N . HIS A 1 77 ? -6.295 -0.409 24.277 1.00 8.95 76 HIS A N 1
ATOM 638 C CA . HIS A 1 77 ? -6.227 0.715 25.224 1.00 9.08 76 HIS A CA 1
ATOM 639 C C . HIS A 1 77 ? -5.877 2.024 24.535 1.00 9.07 76 HIS A C 1
ATOM 640 O O . HIS A 1 77 ? -6.462 3.065 24.834 1.00 9.81 76 HIS A O 1
ATOM 655 N N . ASN A 1 79 ? -6.548 2.563 21.394 1.00 8.02 78 ASN A N 1
ATOM 656 C CA . ASN A 1 79 ? -7.679 2.871 20.522 1.00 8.28 78 ASN A CA 1
ATOM 657 C C . ASN A 1 79 ? -8.843 3.499 21.267 1.00 8.77 78 ASN A C 1
ATOM 658 O O . ASN A 1 79 ? -9.546 4.359 20.736 1.00 9.68 78 ASN A O 1
ATOM 663 N N . GLU A 1 80 ? -9.033 3.088 22.518 1.00 9.15 79 GLU A N 1
ATOM 664 C CA A GLU A 1 80 ? -10.096 3.685 23.340 0.53 9.33 79 GLU A CA 1
ATOM 665 C CA B GLU A 1 80 ? -10.090 3.674 23.342 0.47 10.16 79 GLU A CA 1
ATOM 666 C C . GLU A 1 80 ? -9.804 5.165 23.561 1.00 9.02 79 GLU A C 1
ATOM 667 O O . GLU A 1 80 ? -10.703 6.022 23.470 1.00 10.17 79 GLU A O 1
ATOM 678 N N . ILE A 1 81 ? -8.553 5.487 23.865 1.00 8.61 80 ILE A N 1
ATOM 679 C CA . ILE A 1 81 ? -8.171 6.885 24.073 1.00 9.00 80 ILE A CA 1
ATOM 680 C C . ILE A 1 81 ? -8.276 7.657 22.745 1.00 8.58 80 ILE A C 1
ATOM 681 O O . ILE A 1 81 ? -8.730 8.779 22.727 1.00 8.80 80 ILE A O 1
ATOM 686 N N . ALA A 1 82 ? -7.800 7.050 21.663 1.00 8.09 81 ALA A N 1
ATOM 687 C CA . ALA A 1 82 ? -7.807 7.734 20.364 1.00 8.26 81 ALA A CA 1
ATOM 688 C C . ALA A 1 82 ? -9.247 8.071 19.970 1.00 8.09 81 ALA A C 1
ATOM 689 O O . ALA A 1 82 ? -9.524 9.139 19.443 1.00 9.02 81 ALA A O 1
ATOM 691 N N . LEU A 1 83 ? -10.168 7.136 20.206 1.00 8.33 82 LEU A N 1
ATOM 692 C CA A LEU A 1 83 ? -11.561 7.378 19.867 0.52 9.58 82 LEU A CA 1
ATOM 693 C CA B LEU A 1 83 ? -11.554 7.393 19.841 0.48 9.92 82 LEU A CA 1
ATOM 694 C C . LEU A 1 83 ? -12.093 8.620 20.584 1.00 9.47 82 LEU A C 1
ATOM 695 O O . LEU A 1 83 ? -12.780 9.465 19.999 1.00 10.24 82 LEU A O 1
ATOM 704 N N . LYS A 1 84 ? -11.774 8.727 21.865 1.00 9.39 83 LYS 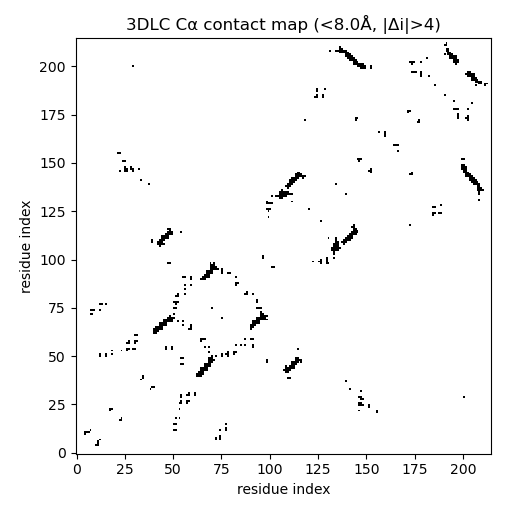A N 1
ATOM 705 C CA . LYS A 1 84 ? -12.185 9.866 22.663 1.00 10.85 83 LYS A CA 1
ATOM 706 C C . LYS A 1 84 ? -11.520 11.129 22.114 1.00 9.83 83 LYS A C 1
ATOM 707 O O . LYS A 1 84 ? -12.163 12.168 21.975 1.00 10.35 83 LYS A O 1
ATOM 713 N N . ASN A 1 85 ? -10.218 11.069 21.816 1.00 9.60 84 ASN A N 1
ATOM 714 C CA . ASN A 1 85 ? -9.518 12.244 21.313 1.00 9.05 84 ASN A CA 1
ATOM 715 C C . ASN A 1 85 ? -10.066 12.752 19.982 1.00 8.21 84 ASN A C 1
ATOM 716 O O . ASN A 1 85 ? -10.231 13.968 19.778 1.00 9.30 84 ASN A O 1
ATOM 721 N N . ILE A 1 86 ? -10.366 11.829 19.076 1.00 8.79 85 ILE A N 1
ATOM 722 C CA A ILE A 1 86 ? -10.894 12.158 17.771 0.54 7.79 85 ILE A CA 1
ATOM 723 C CA B ILE A 1 86 ? -10.872 12.258 17.770 0.46 9.26 85 ILE A CA 1
ATOM 724 C C . ILE A 1 86 ? -12.278 12.804 17.903 1.00 8.39 85 ILE A C 1
ATOM 725 O O . ILE A 1 86 ? -12.602 13.793 17.243 1.00 9.86 85 ILE A O 1
ATOM 734 N N . ALA A 1 87 ? -13.074 12.230 18.788 1.00 9.18 86 ALA A N 1
ATOM 735 C CA . ALA A 1 87 ? -14.424 12.759 19.032 1.00 9.31 86 ALA A CA 1
ATOM 736 C C . ALA A 1 87 ? -14.342 14.170 19.652 1.00 10.03 86 ALA A C 1
ATOM 737 O O . ALA A 1 87 ? -15.078 15.098 19.269 1.00 11.39 86 ALA A O 1
ATOM 739 N N . ASP A 1 88 ? -13.472 14.336 20.634 1.00 10.44 87 ASP A N 1
A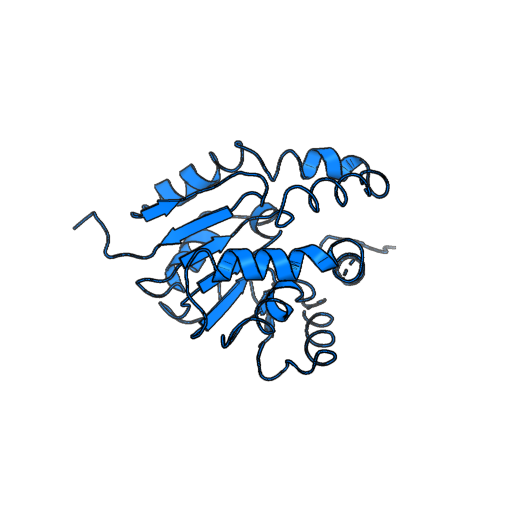TOM 740 C CA . ASP A 1 88 ? -13.315 15.623 21.304 1.00 11.59 87 ASP A CA 1
ATOM 741 C C . ASP A 1 88 ? -12.910 16.684 20.303 1.00 11.12 87 ASP A C 1
ATOM 742 O O . ASP A 1 88 ? -13.283 17.840 20.431 1.00 12.81 87 ASP A O 1
ATOM 747 N N . ALA A 1 89 ? -12.123 16.299 19.315 1.00 10.27 88 ALA A N 1
ATOM 748 C CA . ALA A 1 89 ? -11.632 17.200 18.272 1.00 11.37 88 ALA A CA 1
ATOM 749 C C . ALA A 1 89 ? -12.626 17.420 17.135 1.00 11.38 88 ALA A C 1
ATOM 750 O O . ALA A 1 89 ? -12.344 18.164 16.201 1.00 12.62 88 ALA A O 1
ATOM 752 N N . ASN A 1 90 ? -13.777 16.756 17.208 1.00 10.69 89 ASN A N 1
ATOM 753 C CA A ASN A 1 90 ? -14.796 16.825 16.148 0.49 12.07 89 ASN A CA 1
ATOM 754 C CA B ASN A 1 90 ? -14.809 16.795 16.152 0.51 11.59 89 ASN A CA 1
ATOM 755 C C . ASN A 1 90 ? -14.249 16.319 14.821 1.00 11.64 89 ASN A C 1
ATOM 756 O O . ASN A 1 90 ? -14.501 16.912 13.772 1.00 13.00 89 ASN A O 1
ATOM 765 N N . LEU A 1 91 ? -13.515 15.208 14.875 1.00 10.06 90 LEU A N 1
ATOM 766 C CA . LEU A 1 91 ? -12.896 14.624 13.694 1.00 9.34 90 LEU A CA 1
ATOM 767 C C . LEU A 1 91 ? -13.303 13.178 13.407 1.00 8.79 90 LEU A C 1
ATOM 768 O O . LEU A 1 91 ? -12.630 12.467 12.684 1.00 8.62 90 LEU A O 1
ATOM 773 N N . ASN A 1 92 ? -14.418 12.742 13.962 1.00 10.00 91 ASN A N 1
ATOM 774 C CA A ASN A 1 92 ? -14.896 11.371 13.717 0.41 10.39 91 ASN A CA 1
ATOM 775 C CA B ASN A 1 92 ? -14.965 11.432 13.754 0.28 10.65 91 ASN A CA 1
ATOM 776 C CA C ASN A 1 92 ? -14.867 11.363 13.703 0.31 10.33 91 ASN A CA 1
ATOM 777 C C . ASN A 1 92 ? -15.133 11.097 12.255 1.00 9.16 91 ASN A C 1
ATOM 778 O O . ASN A 1 92 ? -15.039 9.957 11.810 1.00 10.41 91 ASN A O 1
ATOM 791 N N . ASP A 1 93 ? -15.486 12.139 11.525 1.00 8.87 92 ASP A N 1
ATOM 792 C CA . ASP A 1 93 ? -15.703 12.038 10.080 1.00 9.57 92 ASP A CA 1
ATOM 793 C C . ASP A 1 93 ? -14.416 11.908 9.278 1.00 9.19 92 ASP A C 1
ATOM 794 O O . ASP A 1 93 ? -14.467 11.547 8.117 1.00 11.83 92 ASP A O 1
ATOM 799 N N . ARG A 1 94 ? -13.296 12.252 9.895 1.00 8.70 93 ARG A N 1
ATOM 800 C CA . ARG A 1 94 ? -12.004 12.308 9.205 1.00 8.60 93 ARG A CA 1
ATOM 801 C C . ARG A 1 94 ? -11.094 11.128 9.474 1.00 8.42 93 ARG A C 1
ATOM 802 O O . ARG A 1 94 ? -10.192 10.838 8.652 1.00 8.42 93 ARG A O 1
ATOM 810 N N . ILE A 1 95 ? -11.255 10.500 10.639 1.00 7.68 94 ILE A N 1
ATOM 811 C CA . ILE A 1 95 ? -10.338 9.492 11.106 1.00 7.34 94 ILE A CA 1
ATOM 812 C C . ILE A 1 95 ? -11.125 8.296 11.635 1.00 8.11 94 ILE A C 1
ATOM 813 O O . ILE A 1 95 ? -11.981 8.427 12.502 1.00 10.46 94 ILE A O 1
ATOM 818 N N . GLN A 1 96 ? -10.845 7.146 11.052 1.00 7.68 95 GLN A N 1
ATOM 819 C CA . GLN A 1 96 ? -11.400 5.872 11.482 1.00 7.54 95 GLN A CA 1
ATOM 820 C C . GLN A 1 96 ? -10.349 5.113 12.264 1.00 8.31 95 GLN A C 1
ATOM 821 O O . GLN A 1 96 ? -9.242 4.918 11.759 1.00 9.00 95 GLN A O 1
ATOM 827 N N . ILE A 1 97 ? -10.674 4.684 13.476 1.00 8.48 96 ILE A N 1
ATOM 828 C CA . ILE A 1 97 ? -9.758 3.892 14.281 1.00 9.41 96 ILE A CA 1
ATOM 829 C C . ILE A 1 97 ? -9.917 2.438 13.865 1.00 10.76 96 ILE A C 1
ATOM 830 O O . ILE A 1 97 ? -11.026 1.924 13.776 1.00 14.33 96 ILE A O 1
ATOM 835 N N . VAL A 1 98 ? -8.783 1.797 13.584 1.00 9.63 97 VAL A N 1
ATOM 836 C CA . VAL A 1 98 ? -8.751 0.395 13.166 1.00 10.25 97 VAL A CA 1
ATOM 837 C C . VAL A 1 98 ? -7.899 -0.417 14.134 1.00 9.21 97 VAL A C 1
ATOM 838 O O . VAL A 1 98 ? -6.724 -0.152 14.346 1.00 9.63 97 VAL A O 1
ATOM 842 N N . GLN A 1 99 ? -8.528 -1.405 14.729 1.00 8.92 98 GLN A N 1
ATOM 843 C CA . GLN A 1 99 ? -7.858 -2.314 15.644 1.00 8.81 98 GLN A CA 1
ATOM 844 C C . GLN A 1 99 ? -7.120 -3.331 14.800 1.00 8.74 98 GLN A C 1
ATOM 845 O O . GLN A 1 99 ? -7.738 -4.084 14.040 1.00 11.10 98 GLN A O 1
ATOM 851 N N . GLY A 1 100 ? -5.803 -3.371 14.870 1.00 8.36 99 GLY A N 1
ATOM 852 C CA . GLY A 1 100 ? -5.061 -4.339 14.094 1.00 8.48 99 GLY A CA 1
ATOM 853 C C . GLY A 1 100 ? -3.575 -4.113 14.186 1.00 7.51 99 GLY A C 1
ATOM 854 O O . GLY A 1 100 ? -3.088 -3.169 14.776 1.00 8.37 99 GLY A O 1
ATOM 855 N N . ASP A 1 101 ? -2.856 -5.022 13.555 1.00 9.15 100 ASP A N 1
ATOM 856 C CA . ASP A 1 101 ? -1.406 -5.155 13.640 1.00 8.65 100 ASP A CA 1
ATOM 857 C C . ASP A 1 101 ? -0.763 -4.958 12.280 1.00 8.18 100 ASP A C 1
ATOM 858 O O . ASP A 1 101 ? -1.281 -5.423 11.245 1.00 8.84 100 ASP A O 1
ATOM 863 N N . VAL A 1 102 ? 0.370 -4.265 12.274 1.00 7.91 101 VAL A N 1
ATOM 864 C CA . VAL A 1 102 ? 1.136 -4.015 11.059 1.00 8.03 101 VAL A CA 1
ATOM 865 C C . VAL A 1 102 ? 1.521 -5.325 10.343 1.00 8.12 101 VAL A C 1
ATOM 866 O O . VAL A 1 102 ? 1.772 -5.334 9.147 1.00 8.41 101 VAL A O 1
ATOM 870 N N . HIS A 1 103 ? 1.564 -6.427 11.087 1.00 8.09 102 HIS A N 1
ATOM 871 C CA . HIS A 1 103 ? 1.951 -7.701 10.481 1.00 9.26 102 HIS A CA 1
ATOM 872 C C . HIS A 1 103 ? 0.804 -8.396 9.777 1.00 9.67 102 HIS A C 1
ATOM 873 O O . HIS A 1 103 ? 1.015 -9.439 9.151 1.00 11.32 102 HIS A O 1
ATOM 880 N N . ASN A 1 104 ? -0.401 -7.845 9.864 1.00 8.87 103 ASN A N 1
ATOM 881 C CA . ASN A 1 104 ? -1.562 -8.444 9.214 1.00 9.43 103 ASN A CA 1
ATOM 882 C C . ASN A 1 104 ? -2.628 -7.361 9.105 1.00 9.27 103 ASN A C 1
ATOM 883 O O . ASN A 1 104 ? -3.615 -7.331 9.823 1.00 10.60 103 ASN A O 1
ATOM 888 N N . ILE A 1 105 ? -2.375 -6.437 8.199 1.00 9.26 104 ILE A N 1
ATOM 889 C CA . ILE A 1 105 ? -3.174 -5.215 8.139 1.00 9.26 104 ILE A CA 1
ATOM 890 C C . ILE A 1 105 ? -4.531 -5.478 7.509 1.00 9.79 104 ILE A C 1
ATOM 891 O O . ILE A 1 105 ? -4.590 -5.997 6.394 1.00 10.42 104 ILE A O 1
ATOM 896 N N . PRO A 1 106 ? -5.622 -5.109 8.191 1.00 10.93 105 PRO A N 1
ATOM 897 C CA . PRO A 1 106 ? -6.983 -5.393 7.678 1.00 12.42 105 PRO A CA 1
ATOM 898 C C . PRO A 1 106 ? -7.459 -4.339 6.695 1.00 12.67 105 PRO A C 1
ATOM 899 O O . PRO A 1 106 ? -8.493 -3.688 6.872 1.00 15.50 105 PRO A O 1
ATOM 903 N N . ILE A 1 107 ? -6.643 -4.177 5.668 1.00 11.77 106 ILE A N 1
ATOM 904 C CA A ILE A 1 107 ? -6.881 -3.223 4.588 0.67 11.84 106 ILE A CA 1
ATOM 905 C CA B ILE A 1 107 ? -6.844 -3.219 4.570 0.33 12.16 106 ILE A CA 1
ATOM 906 C C . ILE A 1 107 ? -6.548 -3.916 3.271 1.00 11.58 106 ILE A C 1
ATOM 907 O O . ILE A 1 107 ? -5.611 -4.719 3.199 1.00 11.45 106 ILE A O 1
ATOM 916 N N . GLU A 1 108 ? -7.332 -3.611 2.246 1.00 12.90 107 GLU A N 1
ATOM 917 C CA . GLU A 1 108 ? -7.126 -4.227 0.943 1.00 13.99 107 GLU A CA 1
ATOM 918 C C . GLU A 1 108 ? -5.833 -3.800 0.268 1.00 12.73 107 GLU A C 1
ATOM 919 O O . GLU A 1 108 ? -5.212 -2.789 0.589 1.00 12.05 107 GLU A O 1
ATOM 925 N N . ASP A 1 109 ? -5.464 -4.590 -0.712 1.00 12.22 108 ASP A N 1
ATOM 926 C CA . ASP A 1 109 ? -4.290 -4.320 -1.513 1.00 12.45 108 ASP A CA 1
ATOM 927 C C . ASP A 1 109 ? -4.400 -2.958 -2.213 1.00 10.68 108 ASP A C 1
ATOM 928 O O . ASP A 1 109 ? -5.476 -2.568 -2.677 1.00 12.03 108 ASP A O 1
ATOM 933 N N . ASN A 1 110 ? -3.273 -2.250 -2.290 1.00 10.55 109 ASN A N 1
ATOM 934 C CA . ASN A 1 110 ? -3.160 -1.049 -3.140 1.00 11.25 109 ASN A CA 1
ATOM 935 C C . ASN A 1 110 ? -4.129 0.053 -2.789 1.00 11.87 109 ASN A C 1
ATOM 936 O O . ASN A 1 110 ? -4.549 0.799 -3.650 1.00 16.02 109 ASN A O 1
ATOM 941 N N . TYR A 1 111 ? -4.427 0.176 -1.516 1.00 10.52 110 TYR A N 1
ATOM 942 C CA . TYR A 1 111 ? -5.407 1.106 -1.017 1.00 10.42 110 TYR A CA 1
ATOM 943 C C . TYR A 1 111 ? -4.907 2.506 -0.669 1.00 8.87 110 TYR A C 1
ATOM 944 O O . TYR A 1 111 ? -5.642 3.483 -0.873 1.00 9.76 110 TYR A O 1
ATOM 953 N N . ALA A 1 112 ? -3.706 2.608 -0.106 1.00 7.93 111 ALA A N 1
ATOM 954 C CA . ALA A 1 112 ? -3.256 3.832 0.534 1.00 7.78 111 ALA A CA 1
ATOM 955 C C . ALA A 1 112 ? -2.441 4.734 -0.382 1.00 7.24 111 ALA A C 1
ATOM 956 O O . ALA A 1 112 ? -1.429 4.325 -0.913 1.00 8.08 111 ALA A O 1
ATOM 958 N N . ASP A 1 113 ? -2.847 5.979 -0.465 1.00 7.19 112 ASP A N 1
ATOM 959 C CA . ASP A 1 113 ? -2.016 6.980 -1.132 1.00 7.38 112 ASP A CA 1
ATOM 960 C C . ASP A 1 113 ? -0.779 7.364 -0.324 1.00 6.64 112 ASP A C 1
ATOM 961 O O . ASP A 1 113 ? 0.254 7.715 -0.874 1.00 8.16 112 ASP A O 1
ATOM 966 N N . LEU A 1 114 ? -0.933 7.323 0.986 1.00 6.67 113 LEU A N 1
ATOM 967 C CA . LEU A 1 114 ? 0.098 7.729 1.930 1.00 6.74 113 LEU A CA 1
ATOM 968 C C . LEU A 1 114 ? 0.039 6.863 3.163 1.00 5.77 113 LEU A C 1
ATOM 969 O O . LEU A 1 114 ? -1.041 6.579 3.653 1.00 6.67 113 LEU A O 1
ATOM 974 N N . ILE A 1 115 ? 1.187 6.389 3.617 1.00 5.65 114 ILE A N 1
ATOM 975 C CA . ILE A 1 115 ? 1.290 5.643 4.870 1.00 5.52 114 ILE A CA 1
ATOM 976 C C . ILE A 1 115 ? 2.287 6.367 5.751 1.00 6.04 114 ILE A C 1
ATOM 977 O O . ILE A 1 115 ? 3.442 6.581 5.348 1.00 7.49 114 ILE A O 1
ATOM 982 N N . VAL A 1 116 ? 1.852 6.746 6.949 1.00 5.68 115 VAL A N 1
ATOM 983 C CA . VAL A 1 116 ? 2.699 7.415 7.911 1.00 6.11 115 VAL A CA 1
ATOM 984 C C . VAL A 1 116 ? 2.771 6.585 9.188 1.00 5.70 115 VAL A C 1
ATOM 985 O O . VAL A 1 116 ? 1.896 5.796 9.471 1.00 6.47 115 VAL A O 1
ATOM 989 N N . SER A 1 117 ? 3.828 6.784 9.961 1.00 6.22 116 SER A N 1
ATOM 990 C CA . SER A 1 117 ? 3.959 6.117 11.254 1.00 6.34 116 SER A CA 1
ATOM 991 C C . SER A 1 117 ? 5.050 6.795 12.050 1.00 6.36 116 SER A C 1
ATOM 992 O O . SER A 1 117 ? 6.172 6.958 11.554 1.00 6.83 116 SER A O 1
ATOM 995 N N . ARG A 1 118 ? 4.725 7.183 13.288 1.00 5.94 117 ARG A N 1
ATOM 996 C CA . ARG A 1 118 ? 5.689 7.793 14.190 1.00 6.28 117 ARG A CA 1
ATOM 997 C C . ARG A 1 118 ? 5.848 6.963 15.427 1.00 6.61 117 ARG A C 1
ATOM 998 O O . ARG A 1 118 ? 4.872 6.634 16.100 1.00 8.17 117 ARG A O 1
ATOM 1006 N N A GLY A 1 119 ? 7.080 6.679 15.792 0.50 6.73 118 GLY A N 1
ATOM 1007 N N B GLY A 1 119 ? 7.116 6.595 15.668 0.50 7.49 118 GLY A N 1
ATOM 1008 C CA A GLY A 1 119 ? 7.345 6.035 17.059 0.50 7.78 118 GLY A CA 1
ATOM 1009 C CA B GLY A 1 119 ? 7.635 5.842 16.844 0.50 9.20 118 GLY A CA 1
ATOM 1010 C C A GLY A 1 119 ? 6.883 4.622 17.261 0.50 7.67 118 GLY A C 1
ATOM 1011 C C B GLY A 1 119 ? 7.516 4.335 16.806 0.50 8.53 118 G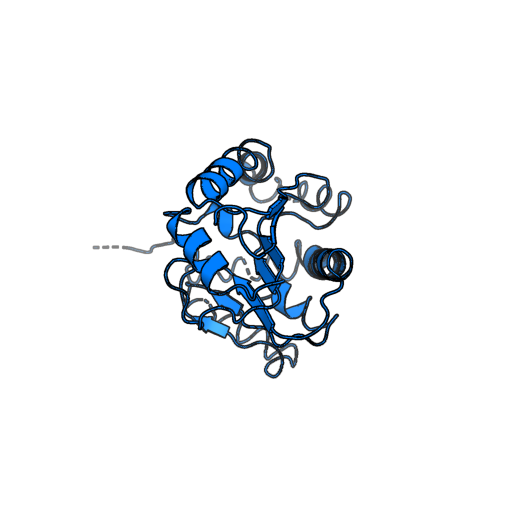LY A C 1
ATOM 1012 O O A GLY A 1 119 ? 6.770 4.211 18.414 0.50 8.95 118 GLY A O 1
ATOM 1013 O O B GLY A 1 119 ? 8.369 3.537 17.160 0.50 8.42 118 GLY A O 1
ATOM 1014 N N . SER A 1 120 ? 6.488 3.932 16.189 1.00 9.05 119 SER A N 1
ATOM 1015 C CA . SER A 1 120 ? 6.063 2.545 16.230 1.00 7.91 119 SER A CA 1
ATOM 1016 C C . SER A 1 120 ? 7.072 1.539 15.673 1.00 8.02 119 SER A C 1
ATOM 1017 O O . SER A 1 120 ? 7.247 0.464 16.249 1.00 8.54 119 SER A O 1
ATOM 1020 N N . VAL A 1 121 ? 7.744 1.903 14.581 1.00 7.52 120 VAL A N 1
ATOM 1021 C CA . VAL A 1 121 ? 8.625 0.982 13.893 1.00 7.57 120 VAL A CA 1
ATOM 1022 C C . VAL A 1 121 ? 9.710 0.407 14.782 1.00 8.43 120 VAL A C 1
ATOM 1023 O O . VAL A 1 121 ? 10.150 -0.710 14.566 1.00 9.93 120 VAL A O 1
ATOM 1027 N N . PHE A 1 122 ? 10.139 1.180 15.778 1.00 7.65 121 PHE A N 1
ATOM 1028 C CA . PHE A 1 122 ? 11.227 0.789 16.672 1.00 8.29 121 PHE A CA 1
ATOM 1029 C C . PHE A 1 122 ? 10.838 -0.354 17.590 1.00 9.16 121 PHE A C 1
ATOM 1030 O O . PHE A 1 122 ? 11.701 -0.978 18.191 1.00 11.83 121 PHE A O 1
ATOM 1038 N N . PHE A 1 123 ? 9.549 -0.654 17.658 1.00 8.40 122 PHE A N 1
ATOM 1039 C CA . PHE A 1 123 ? 9.036 -1.735 18.507 1.00 10.10 122 PHE A CA 1
ATOM 1040 C C . PHE A 1 123 ? 8.657 -2.996 17.732 1.00 10.76 122 PHE A C 1
ATOM 1041 O O . PHE A 1 123 ? 8.508 -4.058 18.336 1.00 15.74 122 PHE A O 1
ATOM 1049 N N . TRP A 1 124 ? 8.480 -2.918 16.427 1.00 10.63 123 TRP A N 1
ATOM 1050 C CA . TRP A 1 124 ? 7.933 -4.056 15.695 1.00 10.83 123 TRP A CA 1
ATOM 1051 C C . TRP A 1 124 ? 8.798 -5.278 15.710 1.00 11.50 123 TRP A C 1
ATOM 1052 O O . TRP A 1 124 ? 9.982 -5.188 15.477 1.00 11.52 123 TRP A O 1
ATOM 1063 N N . GLU A 1 125 ? 8.162 -6.414 15.977 1.00 11.93 124 GLU A N 1
ATOM 1064 C CA A GLU A 1 125 ? 8.804 -7.719 15.871 0.50 13.50 124 GLU A CA 1
ATOM 1065 C CA B GLU A 1 125 ? 8.829 -7.710 15.857 0.50 13.83 124 GLU A CA 1
ATOM 1066 C C . GLU A 1 125 ? 8.807 -8.022 14.343 1.00 13.77 124 GLU A C 1
ATOM 1067 O O . GLU A 1 125 ? 8.147 -7.340 13.608 1.00 15.88 124 GLU A O 1
ATOM 1078 N N . ASP A 1 126 ? 9.537 -8.988 13.834 1.00 16.25 125 ASP A N 1
ATOM 1079 C CA . ASP A 1 126 ? 9.376 -9.299 12.398 1.00 11.58 125 ASP A CA 1
ATOM 1080 C C . ASP A 1 126 ? 9.118 -8.159 11.382 1.00 10.07 125 ASP A C 1
ATOM 1081 O O . ASP A 1 126 ? 8.089 -8.079 10.691 1.00 9.50 125 ASP A O 1
ATOM 1086 N N . VAL A 1 127 ? 10.140 -7.333 11.250 1.00 9.61 126 VAL A N 1
ATOM 1087 C CA A VAL A 1 127 ? 10.030 -6.169 10.391 0.82 8.89 126 VAL A CA 1
ATOM 1088 C CA B VAL A 1 127 ? 10.104 -6.160 10.385 0.18 9.17 126 VAL A CA 1
ATOM 1089 C C . VAL A 1 127 ? 9.921 -6.518 8.908 1.00 8.30 126 VAL A C 1
ATOM 1090 O O . VAL A 1 127 ? 9.327 -5.754 8.155 1.00 8.51 126 VAL A O 1
ATOM 1097 N N . ALA A 1 128 ? 10.460 -7.660 8.491 1.00 8.00 127 ALA A N 1
ATOM 1098 C CA . ALA A 1 128 ? 10.320 -8.063 7.084 1.00 7.90 127 ALA A CA 1
ATOM 1099 C C . ALA A 1 128 ? 8.839 -8.233 6.748 1.00 8.19 127 ALA A C 1
ATOM 1100 O O . ALA A 1 128 ? 8.355 -7.760 5.719 1.00 8.41 127 ALA A O 1
ATOM 1102 N N . THR A 1 129 ? 8.110 -8.942 7.601 1.00 7.52 128 THR A N 1
ATOM 1103 C CA . THR A 1 129 ? 6.695 -9.148 7.386 1.00 7.95 128 THR A CA 1
ATOM 1104 C C . THR A 1 129 ? 5.935 -7.825 7.439 1.00 7.92 128 THR A C 1
ATOM 1105 O O . THR A 1 129 ? 5.034 -7.573 6.625 1.00 8.44 128 THR A O 1
ATOM 1109 N N . ALA A 1 130 ? 6.289 -6.980 8.393 1.00 7.72 129 ALA A N 1
ATOM 1110 C CA . ALA A 1 130 ? 5.626 -5.676 8.532 1.00 7.74 129 ALA A CA 1
ATOM 1111 C C . ALA A 1 130 ? 5.776 -4.862 7.243 1.00 7.05 129 ALA A C 1
ATOM 1112 O O . ALA A 1 130 ? 4.816 -4.300 6.751 1.00 7.71 129 ALA A O 1
ATOM 1114 N N . PHE A 1 131 ? 6.995 -4.789 6.706 1.00 7.37 130 PHE A N 1
ATOM 1115 C CA . PHE A 1 131 ? 7.212 -4.018 5.487 1.00 7.45 130 PHE A CA 1
ATOM 1116 C C . PHE A 1 131 ? 6.612 -4.628 4.238 1.00 7.36 130 PHE A C 1
ATOM 1117 O O . PHE A 1 131 ? 6.203 -3.912 3.349 1.00 7.74 130 PHE A O 1
ATOM 1125 N N . ARG A 1 132 ? 6.492 -5.946 4.179 1.00 7.37 131 ARG A N 1
ATOM 1126 C CA . ARG A 1 132 ? 5.727 -6.571 3.093 1.00 7.62 131 ARG A CA 1
ATOM 1127 C C . ARG A 1 132 ? 4.263 -6.164 3.158 1.00 7.56 131 ARG A C 1
ATOM 1128 O O . ARG A 1 132 ? 3.634 -5.914 2.126 1.00 8.19 131 ARG A O 1
ATOM 1136 N N . GLU A 1 133 ? 3.713 -6.106 4.372 1.00 7.44 132 GLU A N 1
ATOM 1137 C CA . GLU A 1 133 ? 2.309 -5.665 4.518 1.00 7.89 132 GLU A CA 1
ATOM 1138 C C . GLU A 1 133 ? 2.126 -4.197 4.125 1.00 7.73 132 GLU A C 1
ATOM 1139 O O . GLU A 1 133 ? 1.162 -3.815 3.468 1.00 8.05 132 GLU A O 1
ATOM 1145 N N . ILE A 1 134 ? 3.051 -3.352 4.574 1.00 7.41 133 ILE A N 1
ATOM 1146 C CA . ILE A 1 134 ? 3.039 -1.941 4.222 1.00 7.93 133 ILE A CA 1
ATOM 1147 C C . ILE A 1 134 ? 3.071 -1.791 2.710 1.00 7.75 133 ILE A C 1
ATOM 1148 O O . ILE A 1 134 ? 2.316 -1.018 2.119 1.00 8.20 133 ILE A O 1
ATOM 1153 N N . TYR A 1 135 ? 3.951 -2.537 2.057 1.00 7.52 134 TYR A N 1
ATOM 1154 C CA . TYR A 1 135 ? 4.042 -2.425 0.607 1.00 7.77 134 TYR A CA 1
ATOM 1155 C C . TYR A 1 135 ? 2.772 -2.933 -0.056 1.00 8.48 134 TYR A C 1
ATOM 1156 O O . TYR A 1 135 ? 2.344 -2.357 -1.071 1.00 8.98 134 TYR A O 1
ATOM 1165 N N . ARG A 1 136 ? 2.174 -3.994 0.507 1.00 8.18 135 ARG A N 1
ATOM 1166 C CA . ARG A 1 136 ? 0.976 -4.538 -0.063 1.00 9.41 135 ARG A CA 1
ATOM 1167 C C . ARG A 1 136 ? -0.168 -3.521 -0.105 1.00 8.81 135 ARG A C 1
ATOM 1168 O O . ARG A 1 136 ? -0.911 -3.436 -1.102 1.00 9.48 135 ARG A O 1
ATOM 1176 N N . ILE A 1 137 ? -0.348 -2.788 0.993 1.00 8.02 136 ILE A N 1
ATOM 1177 C CA . ILE A 1 137 ? -1.481 -1.869 1.094 1.00 8.77 136 ILE A CA 1
ATOM 1178 C C . ILE A 1 137 ? -1.229 -0.509 0.424 1.00 8.64 136 ILE A C 1
ATOM 1179 O O . ILE A 1 137 ? -2.140 0.279 0.270 1.00 10.16 136 ILE A O 1
ATOM 1184 N N . LEU A 1 138 ? 0.004 -0.220 0.057 1.00 8.25 137 LEU A N 1
ATOM 1185 C CA . LEU A 1 138 ? 0.379 1.019 -0.607 1.00 8.41 137 LEU A CA 1
ATOM 1186 C C . LEU A 1 138 ? -0.077 0.986 -2.072 1.00 8.83 137 LEU A C 1
ATOM 1187 O O . LEU A 1 138 ? 0.149 0.008 -2.782 1.00 10.37 137 LEU A O 1
ATOM 1192 N N A LYS A 1 139 ? -0.700 2.077 -2.498 0.57 8.62 138 LYS A N 1
ATOM 1193 N N B LYS A 1 139 ? -0.716 2.045 -2.548 0.43 9.64 138 LYS A N 1
ATOM 1194 C CA A LYS A 1 139 ? -1.125 2.244 -3.871 0.57 9.34 138 LYS A CA 1
ATOM 1195 C CA B LYS A 1 139 ? -1.102 2.088 -3.949 0.43 11.46 138 LYS A CA 1
ATOM 1196 C C A LYS A 1 139 ? 0.093 2.534 -4.750 0.57 10.25 138 LYS A C 1
ATOM 1197 C C B LYS A 1 139 ? 0.105 2.348 -4.828 0.43 11.05 138 LYS A C 1
ATOM 1198 O O A LYS A 1 139 ? 1.030 3.220 -4.345 0.57 9.47 138 LYS A O 1
ATOM 1199 O O B LYS A 1 139 ? 1.139 2.814 -4.364 0.43 10.60 138 LYS A O 1
ATOM 1210 N N A SER A 1 140 ? 0.064 2.008 -5.966 0.57 10.87 139 SER A N 1
ATOM 1211 N N B SER A 1 140 ? -0.047 2.064 -6.115 0.43 11.94 139 SER A N 1
ATOM 1212 C CA A SER A 1 140 ? 1.083 2.343 -6.950 0.57 12.67 139 SER A CA 1
ATOM 1213 C CA B SER A 1 140 ? 0.953 2.432 -7.091 0.43 12.45 139 SER A CA 1
ATOM 1214 C C A SER A 1 140 ? 1.123 3.868 -7.065 0.57 11.08 139 SER A C 1
ATOM 1215 C C B SER A 1 140 ? 1.092 3.938 -7.022 0.43 11.52 139 SER A C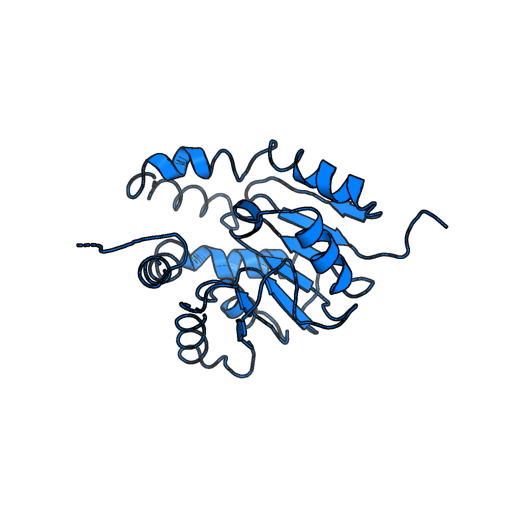 1
ATOM 1216 O O A SER A 1 140 ? 0.103 4.527 -7.272 0.57 12.04 139 SER A O 1
ATOM 1217 O O B SER A 1 140 ? 0.098 4.667 -7.005 0.43 12.08 139 SER A O 1
ATOM 1222 N N . GLY A 1 141 ? 2.320 4.420 -6.967 1.00 11.25 140 GLY A N 1
ATOM 1223 C CA . GLY A 1 141 ? 2.540 5.857 -6.908 1.00 11.39 140 GLY A CA 1
ATOM 1224 C C . GLY A 1 141 ? 2.460 6.449 -5.516 1.00 12.04 140 GLY A C 1
ATOM 1225 O O . GLY A 1 141 ? 2.731 7.613 -5.331 1.00 14.89 140 GLY A O 1
ATOM 1226 N N . GLY A 1 142 ? 2.097 5.630 -4.543 1.00 10.70 141 GLY A N 1
ATOM 1227 C CA . GLY A 1 142 ? 1.996 6.029 -3.148 1.00 9.69 141 GLY A CA 1
ATOM 1228 C C . GLY A 1 142 ? 3.340 6.229 -2.482 1.00 10.19 141 GLY A C 1
ATOM 1229 O O . GLY A 1 142 ? 4.361 5.740 -2.961 1.00 11.81 141 GLY A O 1
ATOM 1230 N N . LYS A 1 143 ? 3.300 6.878 -1.314 1.00 7.88 142 LYS A N 1
ATOM 1231 C CA . LYS A 1 143 ? 4.488 7.211 -0.523 1.00 7.53 142 LYS A CA 1
ATOM 1232 C C . LYS A 1 143 ? 4.319 6.792 0.930 1.00 7.09 142 LYS A C 1
ATOM 1233 O O . LYS A 1 143 ? 3.193 6.747 1.437 1.00 7.75 142 LYS A O 1
ATOM 1239 N N . THR A 1 144 ? 5.442 6.528 1.594 1.00 6.74 143 THR A N 1
ATOM 1240 C CA . THR A 1 144 ? 5.447 6.303 3.036 1.00 6.51 143 THR A CA 1
ATOM 1241 C C . THR A 1 144 ? 6.321 7.336 3.745 1.00 6.36 143 THR A C 1
ATOM 1242 O O . THR A 1 144 ? 7.189 7.964 3.156 1.00 6.85 143 THR A O 1
ATOM 1246 N N . TYR A 1 145 ? 6.095 7.457 5.054 1.00 6.31 144 TYR A N 1
ATOM 1247 C CA . TYR A 1 145 ? 6.905 8.318 5.931 1.00 5.84 144 TYR A CA 1
ATOM 1248 C C . TYR A 1 145 ? 6.808 7.655 7.301 1.00 5.77 144 TYR A C 1
ATOM 1249 O O . TYR A 1 145 ? 5.934 7.952 8.106 1.00 6.22 144 TYR A O 1
ATOM 1258 N N . ILE A 1 146 ? 7.723 6.706 7.515 1.00 5.59 145 ILE A N 1
ATOM 1259 C CA . ILE A 1 146 ? 7.663 5.766 8.662 1.00 5.49 145 ILE A CA 1
ATOM 1260 C C . ILE A 1 146 ? 8.935 5.867 9.464 1.00 5.52 145 ILE A C 1
ATOM 1261 O O . ILE A 1 146 ? 10.037 5.618 8.960 1.00 6.01 145 ILE A O 1
ATOM 1266 N N . GLY A 1 147 ? 8.815 6.253 10.731 1.00 5.56 146 GLY A N 1
ATOM 1267 C CA . GLY A 1 147 ? 10.031 6.466 11.509 1.00 5.84 146 GLY A CA 1
ATOM 1268 C C . GLY A 1 147 ? 9.725 7.121 12.819 1.00 5.82 146 GLY A C 1
ATOM 1269 O O . GLY A 1 147 ? 8.775 6.723 13.506 1.00 6.49 146 GLY A O 1
ATOM 1270 N N . GLY A 1 148 ? 10.505 8.124 13.158 1.00 6.23 147 GLY A N 1
ATOM 1271 C CA . GLY A 1 148 ? 10.296 8.863 14.402 1.00 6.62 147 GLY A CA 1
ATOM 1272 C C . GLY A 1 148 ? 11.058 10.149 14.432 1.00 6.55 147 GLY A C 1
ATOM 1273 O O . GLY A 1 148 ? 11.913 10.375 13.610 1.00 7.94 147 GLY A O 1
ATOM 1274 N N . GLY A 1 149 ? 10.727 11.001 15.383 1.00 8.32 148 GLY A N 1
ATOM 1275 C CA . GLY A 1 149 ? 11.368 12.281 15.490 1.00 8.78 148 GLY A CA 1
ATOM 1276 C C . GLY A 1 149 ? 10.430 13.334 16.028 1.00 7.34 148 GLY A C 1
ATOM 1277 O O . GLY A 1 149 ? 9.316 13.061 16.480 1.00 7.05 148 GLY A O 1
ATOM 1278 N N . PHE A 1 150 ? 10.921 14.563 15.920 1.00 7.26 149 PHE A N 1
ATOM 1279 C CA A PHE A 1 150 ? 10.301 15.728 16.544 0.83 7.47 149 PHE A CA 1
ATOM 1280 C CA B PHE A 1 150 ? 10.221 15.691 16.520 0.17 8.13 149 PHE A CA 1
ATOM 1281 C C . PHE A 1 150 ? 9.975 16.866 15.602 1.00 8.23 149 PHE A C 1
ATOM 1282 O O . PHE A 1 150 ? 9.602 17.919 16.041 1.00 10.56 149 PHE A O 1
ATOM 1297 N N . GLY A 1 151 ? 10.130 16.622 14.310 1.00 9.02 150 GLY A N 1
ATOM 1298 C CA . GLY A 1 151 ? 9.732 17.586 13.297 1.00 9.85 150 GLY A CA 1
ATOM 1299 C C . GLY A 1 151 ? 10.760 18.630 12.908 1.00 8.62 150 GLY A C 1
ATOM 1300 O O . GLY A 1 151 ? 10.877 18.942 11.727 1.00 9.04 150 GLY A O 1
ATOM 1301 N N . ASN A 1 152 ? 11.444 19.220 13.889 1.00 8.76 151 ASN A N 1
ATOM 1302 C CA . ASN A 1 152 ? 12.527 20.139 13.570 1.00 9.02 151 ASN A CA 1
ATOM 1303 C C . ASN A 1 152 ? 13.524 20.165 14.724 1.00 8.46 151 ASN A C 1
ATOM 1304 O O . ASN A 1 152 ? 13.291 19.593 15.794 1.00 8.74 151 ASN A O 1
ATOM 1309 N N . LYS A 1 153 ? 14.653 20.826 14.496 1.00 8.67 152 LYS A N 1
ATOM 1310 C CA . LYS A 1 153 ? 15.721 20.826 15.479 1.00 9.44 152 LYS A CA 1
ATOM 1311 C C . LYS A 1 153 ? 15.338 21.524 16.770 1.00 9.39 152 LYS A C 1
ATOM 1312 O O . LYS A 1 153 ? 15.720 21.082 17.853 1.00 9.72 152 LYS A O 1
ATOM 1318 N N . GLU A 1 154 ? 14.614 22.628 16.669 1.00 9.85 153 GLU A N 1
ATOM 1319 C CA A GLU A 1 154 ? 14.264 23.428 17.852 0.51 10.41 153 GLU A CA 1
ATOM 1320 C CA B GLU A 1 154 ? 14.292 23.398 17.867 0.49 10.50 153 GLU A CA 1
ATOM 1321 C C . GLU A 1 154 ? 13.413 22.595 18.813 1.00 9.57 153 GLU A C 1
ATOM 1322 O O . GLU A 1 154 ? 13.663 22.553 20.017 1.00 10.01 153 GLU A O 1
ATOM 1333 N N . LEU A 1 155 ? 12.401 21.940 18.268 1.00 8.79 154 LEU A N 1
ATOM 1334 C CA . LEU A 1 155 ? 11.535 21.090 19.079 1.00 8.92 154 LEU A CA 1
ATOM 1335 C C . LEU A 1 155 ? 12.280 19.876 19.570 1.00 7.91 154 LEU A C 1
ATOM 1336 O O . LEU A 1 155 ? 12.140 19.469 20.720 1.00 8.79 154 LEU A O 1
ATOM 1341 N N . ARG A 1 156 ? 13.090 19.277 18.711 1.00 7.63 155 ARG A N 1
ATOM 1342 C CA . ARG A 1 156 ? 13.862 18.133 19.131 1.00 8.32 155 ARG A CA 1
ATOM 1343 C C . ARG A 1 156 ? 14.668 18.467 20.394 1.00 9.00 155 ARG A C 1
ATOM 1344 O O . ARG A 1 156 ? 14.694 17.731 21.391 1.00 9.61 155 ARG A O 1
ATOM 1352 N N . ASP A 1 157 ? 15.362 19.584 20.332 1.00 9.30 156 ASP A N 1
ATOM 1353 C CA . ASP A 1 157 ? 16.298 19.952 21.405 1.00 9.93 156 ASP A CA 1
ATOM 1354 C C . ASP A 1 157 ? 15.545 20.301 22.697 1.00 9.88 156 ASP A C 1
ATOM 1355 O O . ASP A 1 157 ? 15.968 19.913 23.810 1.00 11.08 156 ASP A O 1
ATOM 1360 N N . SER A 1 158 ? 14.455 21.054 22.589 1.00 10.33 157 SER A N 1
ATOM 1361 C CA . SER A 1 158 ? 13.734 21.453 23.796 1.00 10.24 157 SER A CA 1
ATOM 1362 C C . SER A 1 158 ? 13.044 20.269 24.425 1.00 10.07 157 SER A C 1
ATOM 1363 O O . SER A 1 158 ? 13.045 20.094 25.659 1.00 10.76 157 SER A O 1
ATOM 1366 N N . ILE A 1 159 ? 12.435 19.435 23.599 1.00 8.70 158 ILE A N 1
ATOM 1367 C CA . ILE A 1 159 ? 11.747 18.261 24.120 1.00 8.89 158 ILE A CA 1
ATOM 1368 C C . ILE A 1 159 ? 12.722 17.276 24.713 1.00 9.69 158 ILE A C 1
ATOM 1369 O O . ILE A 1 159 ? 12.473 16.699 25.778 1.00 10.84 158 ILE A O 1
ATOM 1374 N N . SER A 1 160 ? 13.871 17.108 24.068 1.00 10.59 159 SER A N 1
ATOM 1375 C CA A SER A 1 160 ? 14.876 16.162 24.577 0.49 11.67 159 SER A CA 1
ATOM 1376 C CA B SER A 1 160 ? 14.830 16.138 24.562 0.51 11.16 159 SER A CA 1
ATOM 1377 C C . SER A 1 160 ? 15.283 16.503 25.973 1.00 10.55 159 SER A C 1
ATOM 1378 O O . SER A 1 160 ? 15.410 15.630 26.837 1.00 12.90 159 SER A O 1
ATOM 1383 N N . ALA A 1 161 ? 15.535 17.779 26.218 1.00 11.61 160 ALA A N 1
ATOM 1384 C CA . ALA A 1 161 ? 15.970 18.189 27.524 1.00 11.74 160 ALA A CA 1
ATOM 1385 C C . ALA A 1 161 ? 14.956 17.798 28.587 1.00 12.77 160 ALA A C 1
ATOM 1386 O O . ALA A 1 161 ? 15.308 17.287 29.665 1.00 13.22 160 ALA A O 1
ATOM 1388 N N . GLU A 1 162 ? 13.680 18.009 28.292 1.00 12.13 161 GLU A N 1
ATOM 1389 C CA A GLU A 1 162 ? 12.634 17.667 29.251 0.55 12.38 161 GLU A CA 1
ATOM 1390 C CA B GLU A 1 162 ? 12.617 17.663 29.242 0.45 12.36 161 GLU A CA 1
ATOM 1391 C C . GLU A 1 162 ? 12.479 16.147 29.390 1.00 11.75 161 GLU A C 1
ATOM 1392 O O . GLU A 1 162 ? 12.273 15.633 30.509 1.00 13.35 161 GLU A O 1
ATOM 1416 N N . ILE A 1 164 ? 14.704 13.857 29.032 1.00 11.81 163 ILE A N 1
ATOM 1417 C CA . ILE A 1 164 ? 15.870 13.343 29.768 1.00 12.25 163 ILE A CA 1
ATOM 1418 C C . ILE A 1 164 ? 15.686 13.582 31.270 1.00 12.44 163 ILE A C 1
ATOM 1419 O O . ILE A 1 164 ? 16.041 12.741 32.087 1.00 14.51 163 ILE A O 1
ATOM 1424 N N . ARG A 1 165 ? 15.092 14.718 31.626 1.00 12.19 164 ARG A N 1
ATOM 1425 C CA A ARG A 1 165 ? 14.834 15.022 33.023 0.48 12.98 164 ARG A CA 1
ATOM 1426 C CA B ARG A 1 165 ? 14.826 15.017 33.040 0.52 13.51 164 ARG A CA 1
ATOM 1427 C C . ARG A 1 165 ? 13.788 14.056 33.608 1.00 12.06 164 ARG A C 1
ATOM 1428 O O . ARG A 1 165 ? 13.915 13.561 34.729 1.00 13.99 164 ARG A O 1
ATOM 1443 N N . LYS A 1 166 ? 12.741 13.799 32.844 1.00 11.55 165 LYS A N 1
ATOM 1444 C CA A LYS A 1 166 ? 11.677 12.906 33.329 0.48 11.53 165 LYS A CA 1
ATOM 1445 C CA B LYS A 1 166 ? 11.660 12.892 33.288 0.52 11.08 165 LYS A CA 1
ATOM 1446 C C . LYS A 1 166 ? 12.099 11.445 33.360 1.00 10.63 165 LYS A C 1
ATOM 1447 O O . LYS A 1 166 ? 11.835 10.745 34.325 1.00 11.54 165 LYS A O 1
ATOM 1458 N N . ASN A 1 167 ? 12.724 11.014 32.281 1.00 10.82 166 ASN A N 1
ATOM 1459 C CA . ASN A 1 167 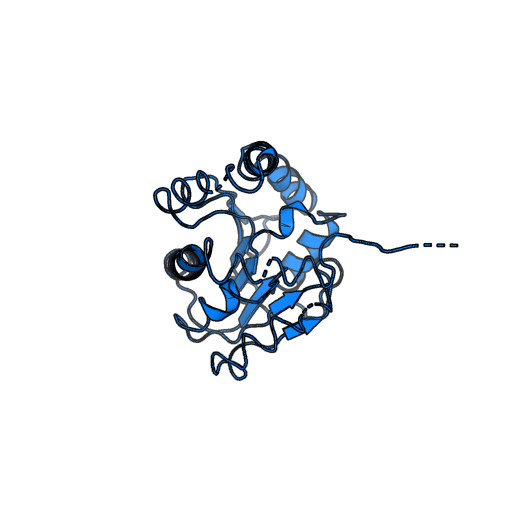? 13.063 9.611 32.048 1.00 10.88 166 ASN A CA 1
ATOM 1460 C C . ASN A 1 167 ? 14.519 9.498 31.579 1.00 11.38 166 ASN A C 1
ATOM 1461 O O . ASN A 1 167 ? 14.790 9.500 30.365 1.00 11.73 166 ASN A O 1
ATOM 1466 N N . PRO A 1 168 ? 15.457 9.423 32.517 1.00 10.53 167 PRO A N 1
ATOM 1467 C CA . PRO A 1 168 ? 16.849 9.532 32.099 1.00 11.73 167 PRO A CA 1
ATOM 1468 C C . PRO A 1 168 ? 17.292 8.496 31.045 1.00 11.00 167 PRO A C 1
ATOM 1469 O O . PRO A 1 168 ? 18.087 8.832 30.160 1.00 13.71 167 PRO A O 1
ATOM 1473 N N . ASP A 1 169 ? 16.740 7.289 31.089 1.00 10.51 168 ASP A N 1
ATOM 1474 C CA . ASP A 1 169 ? 17.151 6.227 30.136 1.00 10.92 168 ASP A CA 1
ATOM 1475 C C . ASP A 1 169 ? 16.623 6.452 28.726 1.00 10.34 168 ASP A C 1
ATOM 1476 O O . ASP A 1 169 ? 17.076 5.820 27.778 1.00 11.40 168 ASP A O 1
ATOM 1481 N N . TRP A 1 170 ? 15.652 7.357 28.572 1.00 9.95 169 TRP A N 1
ATOM 1482 C CA . TRP A 1 170 ? 15.118 7.675 27.240 1.00 10.25 169 TRP A CA 1
ATOM 1483 C C . TRP A 1 170 ? 16.244 8.220 26.370 1.00 10.22 169 TRP A C 1
ATOM 1484 O O . TRP A 1 170 ? 16.245 8.017 25.159 1.00 11.17 169 TRP A O 1
ATOM 1495 N N . LYS A 1 171 ? 17.231 8.889 26.968 1.00 10.69 170 LYS A N 1
ATOM 1496 C CA . LYS A 1 171 ? 18.315 9.501 26.190 1.00 11.77 170 LYS A CA 1
ATOM 1497 C C . LYS A 1 171 ? 18.976 8.440 25.285 1.00 11.41 170 LYS A C 1
ATOM 1498 O O . LYS A 1 171 ? 19.142 8.615 24.069 1.00 13.09 170 LYS A O 1
ATOM 1504 N N . GLU A 1 172 ? 19.317 7.299 25.884 1.00 12.60 171 GLU A N 1
ATOM 1505 C CA . GLU A 1 172 ? 19.985 6.258 25.107 1.00 14.39 171 GLU A CA 1
ATOM 1506 C C . GLU A 1 172 ? 19.083 5.553 24.118 1.00 13.40 171 GLU A C 1
ATOM 1507 O O . GLU A 1 172 ? 19.553 5.179 23.038 1.00 15.61 171 GLU A O 1
ATOM 1513 N N . PHE A 1 173 ? 17.814 5.350 24.454 1.00 12.47 172 PHE A N 1
ATOM 1514 C CA . PHE A 1 173 ? 16.885 4.673 23.532 1.00 12.40 172 PHE A CA 1
ATOM 1515 C C . PHE A 1 173 ? 16.661 5.563 22.323 1.00 10.95 172 PHE A C 1
ATOM 1516 O O . PHE A 1 173 ? 16.792 5.140 21.194 1.00 12.60 172 PHE A O 1
ATOM 1524 N N . ASN A 1 174 ? 16.402 6.833 22.570 1.00 10.78 173 ASN A N 1
ATOM 1525 C CA . ASN A 1 174 ? 16.220 7.780 21.470 1.00 11.90 173 ASN A CA 1
ATOM 1526 C C . ASN A 1 174 ? 17.456 7.850 20.578 1.00 13.16 173 ASN A C 1
ATOM 1527 O O . ASN A 1 174 ? 17.347 7.880 19.350 1.00 13.46 173 ASN A O 1
ATOM 1532 N N . ARG A 1 175 ? 18.649 7.858 21.186 1.00 13.04 174 ARG A N 1
ATOM 1533 C CA A ARG A 1 175 ? 19.901 7.930 20.425 0.48 14.77 174 ARG A CA 1
ATOM 1534 C CA B ARG A 1 175 ? 19.914 7.925 20.441 0.52 15.03 174 ARG A CA 1
ATOM 1535 C C . ARG A 1 175 ? 20.096 6.693 19.544 1.00 16.70 174 ARG A C 1
ATOM 1536 O O . ARG A 1 175 ? 20.609 6.780 18.432 1.00 20.85 174 ARG A O 1
ATOM 1551 N N . LYS A 1 176 ? 19.647 5.550 20.010 1.00 16.04 175 LYS A N 1
ATOM 1552 C CA . LYS A 1 176 ? 19.687 4.319 19.196 1.00 15.62 175 LYS A CA 1
ATOM 1553 C C . LYS A 1 176 ? 18.639 4.400 18.071 1.00 15.85 175 LYS A C 1
ATOM 1554 O O . LYS A 1 176 ? 18.934 4.046 16.920 1.00 18.40 175 LYS A O 1
ATOM 1556 N N . ASN A 1 177 ? 17.441 4.873 18.364 1.00 12.96 176 ASN A N 1
ATOM 1557 C CA . ASN A 1 177 ? 16.359 4.951 17.389 1.00 13.62 176 ASN A CA 1
ATOM 1558 C C . ASN A 1 177 ? 16.675 5.877 16.204 1.00 12.82 176 ASN A C 1
ATOM 1559 O O . ASN A 1 177 ? 16.535 5.495 15.045 1.00 12.24 176 ASN A O 1
ATOM 1564 N N . ILE A 1 178 ? 17.118 7.084 16.523 1.00 12.61 177 ILE A N 1
ATOM 1565 C CA . ILE A 1 178 ? 17.308 8.114 15.502 1.00 13.60 177 ILE A CA 1
ATOM 1566 C C . ILE A 1 178 ? 18.782 8.149 15.140 1.00 15.44 177 ILE A C 1
ATOM 1567 O O . ILE A 1 178 ? 19.509 9.067 15.487 1.00 16.67 177 ILE A O 1
ATOM 1572 N N . SER A 1 179 ? 19.239 7.101 14.460 1.00 15.05 178 SER A N 1
ATOM 1573 C CA . SER A 1 179 ? 20.612 7.012 14.057 1.00 15.96 178 SER A CA 1
ATOM 1574 C C . SER A 1 179 ? 20.837 6.112 12.866 1.00 13.51 178 SER A C 1
ATOM 1575 O O . SER A 1 179 ? 19.916 5.470 12.347 1.00 13.40 178 SER A O 1
ATOM 1578 N N . GLN A 1 180 ? 22.111 6.052 12.446 1.00 12.66 179 GLN A N 1
ATOM 1579 C CA . GLN A 1 180 ? 22.465 5.275 11.267 1.00 11.66 179 GLN A CA 1
ATOM 1580 C C . GLN A 1 180 ? 22.336 3.788 11.483 1.00 12.77 179 GLN A C 1
ATOM 1581 O O . GLN A 1 180 ? 22.332 3.027 10.526 1.00 12.79 179 GLN A O 1
ATOM 1587 N N . GLU A 1 181 ? 22.236 3.362 12.739 1.00 13.28 180 GLU A N 1
ATOM 1588 C CA . GLU A 1 181 ? 22.004 1.933 12.996 1.00 15.08 180 GLU A CA 1
ATOM 1589 C C . GLU A 1 181 ? 20.712 1.501 12.323 1.00 13.96 180 GLU A C 1
ATOM 1590 O O . GLU A 1 181 ? 20.633 0.430 11.717 1.00 14.16 180 GLU A O 1
ATOM 1592 N N . ASN A 1 182 ? 19.689 2.321 12.437 1.00 11.35 181 ASN A N 1
ATOM 1593 C CA . ASN A 1 182 ? 18.395 2.062 11.840 1.00 11.90 181 ASN A CA 1
ATOM 1594 C C . ASN A 1 182 ? 18.380 2.340 10.369 1.00 10.50 181 ASN A C 1
ATOM 1595 O O . ASN A 1 182 ? 17.599 1.680 9.651 1.00 11.78 181 ASN A O 1
ATOM 1600 N N . VAL A 1 183 ? 19.204 3.283 9.912 1.00 9.58 182 VAL A N 1
ATOM 1601 C CA . VAL A 1 183 ? 19.272 3.485 8.479 1.00 8.94 182 VAL A CA 1
ATOM 1602 C C . VAL A 1 183 ? 19.767 2.174 7.856 1.00 9.93 182 VAL A C 1
ATOM 1603 O O . VAL A 1 183 ? 19.159 1.675 6.880 1.00 10.78 182 VAL A O 1
ATOM 1607 N N . GLU A 1 184 ? 20.825 1.598 8.421 1.00 9.99 183 GLU A N 1
ATOM 1608 C CA A GLU A 1 184 ? 21.371 0.354 7.924 0.50 10.11 183 GLU A CA 1
ATOM 1609 C CA B GLU A 1 184 ? 21.358 0.369 7.852 0.50 10.60 183 GLU A CA 1
ATOM 1610 C C . GLU A 1 184 ? 20.409 -0.811 8.080 1.00 9.86 183 GLU A C 1
ATOM 1611 O O . GLU A 1 184 ? 20.173 -1.614 7.176 1.00 10.02 183 GLU A O 1
ATOM 1622 N N . ARG A 1 185 ? 19.834 -0.915 9.260 1.00 10.06 184 ARG A N 1
ATOM 1623 C CA . ARG A 1 185 ? 18.922 -2.019 9.533 1.00 10.17 184 ARG A CA 1
ATOM 1624 C C . ARG A 1 185 ? 17.794 -2.061 8.513 1.00 10.00 184 ARG A C 1
ATOM 1625 O O . ARG A 1 185 ? 17.482 -3.102 7.929 1.00 9.98 184 ARG A O 1
ATOM 1633 N N . PHE A 1 186 ? 17.158 -0.913 8.327 1.00 9.53 185 PHE A N 1
ATOM 1634 C CA . PHE A 1 186 ? 15.985 -0.841 7.456 1.00 8.59 185 PHE A CA 1
ATOM 1635 C C . PHE A 1 186 ? 16.310 -0.868 5.975 1.00 9.00 185 PHE A C 1
ATOM 1636 O O . PHE A 1 186 ? 15.525 -1.396 5.205 1.00 9.94 185 PHE A O 1
ATOM 1644 N N . GLN A 1 187 ? 17.472 -0.352 5.587 1.00 8.84 186 GLN A N 1
ATOM 1645 C CA . GLN A 1 187 ? 17.917 -0.531 4.218 1.00 9.83 186 GLN A CA 1
ATOM 1646 C C . GLN A 1 187 ? 17.985 -2.034 3.954 1.00 9.36 186 GLN A C 1
ATOM 1647 O O . GLN A 1 187 ? 17.537 -2.522 2.916 1.00 9.42 186 GLN A O 1
ATOM 1653 N N . ASN A 1 188 ? 18.574 -2.780 4.901 1.00 8.98 187 ASN A N 1
ATOM 1654 C CA . ASN A 1 188 ? 18.703 -4.226 4.689 1.00 9.69 187 ASN A CA 1
ATOM 1655 C C . ASN A 1 188 ? 17.351 -4.932 4.599 1.00 8.77 187 ASN A C 1
ATOM 1656 O O . ASN A 1 188 ? 17.148 -5.820 3.770 1.00 9.73 187 ASN A O 1
ATOM 1661 N N . VAL A 1 189 ? 16.389 -4.487 5.393 1.00 8.25 188 VAL A N 1
ATOM 1662 C CA . VAL A 1 189 ? 15.047 -5.049 5.336 1.00 8.78 188 VAL A CA 1
ATOM 1663 C C . VAL A 1 189 ? 14.388 -4.804 3.984 1.00 8.05 188 VAL A C 1
ATOM 1664 O O . VAL A 1 189 ? 13.844 -5.713 3.339 1.00 7.98 188 VAL A O 1
ATOM 1668 N N . LEU A 1 190 ? 14.438 -3.562 3.511 1.00 7.78 189 LEU A N 1
ATOM 1669 C CA . LEU A 1 190 ? 13.810 -3.207 2.247 1.00 8.02 189 LEU A CA 1
ATOM 1670 C C . LEU A 1 190 ? 14.519 -3.911 1.101 1.00 7.78 189 LEU A C 1
ATOM 1671 O O . LEU A 1 190 ? 13.890 -4.315 0.122 1.00 8.52 189 LEU A O 1
ATOM 1676 N N . ASP A 1 191 ? 15.834 -4.068 1.212 1.00 7.87 190 ASP A N 1
ATOM 1677 C CA . ASP A 1 191 ? 16.601 -4.713 0.145 1.00 8.50 190 ASP A CA 1
ATOM 1678 C C . ASP A 1 191 ? 16.271 -6.199 0.063 1.00 8.73 190 ASP A C 1
ATOM 1679 O O . ASP A 1 191 ? 16.233 -6.759 -1.037 1.00 9.75 190 ASP A O 1
ATOM 1684 N N . GLU A 1 192 ? 16.024 -6.844 1.197 1.00 8.92 191 GLU A N 1
ATOM 1685 C CA . GLU A 1 192 ? 15.633 -8.271 1.170 1.00 9.18 191 GLU A CA 1
ATOM 1686 C C . GLU A 1 192 ? 14.268 -8.414 0.494 1.00 9.15 191 GLU A C 1
ATOM 1687 O O . GLU A 1 192 ? 14.035 -9.403 -0.227 1.00 10.43 191 GLU A O 1
ATOM 1693 N N . ILE A 1 193 ? 13.353 -7.475 0.691 1.00 8.64 192 ILE A N 1
ATOM 1694 C CA . ILE A 1 193 ? 12.043 -7.496 0.030 1.00 9.11 192 ILE A CA 1
ATOM 1695 C C . ILE A 1 193 ? 12.183 -7.248 -1.450 1.00 9.06 192 ILE A C 1
ATOM 1696 O O . ILE A 1 193 ? 11.431 -7.781 -2.257 1.00 9.77 192 ILE A O 1
ATOM 1701 N N . GLY A 1 194 ? 13.144 -6.415 -1.808 1.00 8.48 193 GLY A N 1
ATOM 1702 C CA . GLY A 1 194 ? 13.440 -6.090 -3.201 1.00 8.98 193 GLY A CA 1
ATOM 1703 C C . GLY A 1 194 ? 12.861 -4.806 -3.741 1.00 8.30 193 GLY A C 1
ATOM 1704 O O . GLY A 1 194 ? 12.757 -4.611 -4.937 1.00 8.89 193 GLY A O 1
ATOM 1705 N N . ILE A 1 195 ? 12.532 -3.893 -2.833 1.00 7.89 194 ILE A N 1
ATOM 1706 C CA A ILE A 1 195 ? 11.916 -2.609 -3.147 0.51 7.79 194 ILE A CA 1
ATOM 1707 C CA B ILE A 1 195 ? 11.874 -2.655 -3.205 0.49 7.75 194 ILE A CA 1
ATOM 1708 C C . ILE A 1 195 ? 12.786 -1.844 -4.138 1.00 7.24 194 ILE A C 1
ATOM 1709 O O . ILE A 1 195 ? 13.965 -1.612 -3.880 1.00 8.42 194 ILE A O 1
ATOM 1718 N N . SER A 1 196 ? 12.197 -1.421 -5.252 1.00 7.24 195 SER A N 1
ATOM 1719 C CA . SER A 1 196 ? 12.967 -0.743 -6.320 1.00 7.37 195 SER A CA 1
ATOM 1720 C C . SER A 1 196 ? 13.335 0.701 -6.038 1.00 7.01 195 SER A C 1
ATOM 1721 O O . SER A 1 196 ? 14.316 1.197 -6.559 1.00 7.47 195 SER A O 1
ATOM 1724 N N . SER A 1 197 ? 12.468 1.389 -5.289 1.00 6.94 196 SER A N 1
ATOM 1725 C CA . SER A 1 197 ? 12.607 2.835 -5.057 1.00 6.98 196 SER A CA 1
ATOM 1726 C C . SER A 1 197 ? 12.274 3.215 -3.630 1.00 6.76 196 SER A C 1
ATOM 1727 O O . SER A 1 197 ? 11.174 3.030 -3.178 1.00 7.30 196 SER A O 1
ATOM 1730 N N . TYR A 1 198 ? 13.265 3.786 -2.951 1.00 6.84 197 TYR A N 1
ATOM 1731 C CA . TYR A 1 198 ? 13.055 4.342 -1.605 1.00 7.15 197 TYR A CA 1
ATOM 1732 C C . TYR A 1 198 ? 14.146 5.331 -1.250 1.00 6.91 197 TYR A C 1
ATOM 1733 O O . TYR A 1 198 ? 15.220 5.364 -1.855 1.00 7.22 197 TYR A O 1
ATOM 1742 N N . GLU A 1 199 ? 13.835 6.124 -0.230 1.00 6.59 198 GLU A N 1
ATOM 1743 C CA . GLU A 1 199 ? 14.793 6.930 0.476 1.00 6.92 198 GLU A CA 1
ATOM 1744 C C . GLU A 1 199 ? 14.661 6.600 1.966 1.00 6.27 198 GLU A C 1
ATOM 1745 O O . GLU A 1 199 ? 13.552 6.411 2.453 1.00 7.47 198 GLU A O 1
ATOM 1751 N N . ILE A 1 200 ? 15.766 6.531 2.680 1.00 7.15 199 ILE A N 1
ATOM 1752 C CA . ILE A 1 200 ? 15.745 6.453 4.152 1.00 6.80 199 ILE A CA 1
ATOM 1753 C C . ILE A 1 200 ? 16.548 7.648 4.584 1.00 7.33 199 ILE A C 1
ATOM 1754 O O . ILE A 1 200 ? 17.709 7.774 4.207 1.00 8.81 199 ILE A O 1
ATOM 1759 N N . ILE A 1 201 ? 15.932 8.530 5.353 1.00 6.71 200 ILE A N 1
ATOM 1760 C CA A ILE A 1 201 ? 16.532 9.816 5.736 0.51 7.29 200 ILE A CA 1
ATOM 1761 C CA B ILE A 1 201 ? 16.587 9.775 5.715 0.49 8.00 200 ILE A CA 1
ATOM 1762 C C . ILE A 1 201 ? 16.774 9.915 7.225 1.00 7.22 200 ILE A C 1
ATOM 1763 O O . ILE A 1 201 ? 16.058 9.315 8.048 1.00 7.79 200 ILE A O 1
ATOM 1772 N N . LEU A 1 202 ? 17.775 10.704 7.570 1.00 7.47 201 LEU A N 1
ATOM 1773 C CA . LEU A 1 202 ? 18.106 10.998 8.946 1.00 7.40 201 LEU A CA 1
ATOM 1774 C C . LEU A 1 202 ? 18.587 12.431 9.000 1.00 7.56 201 LEU A C 1
ATOM 1775 O O . LEU A 1 202 ? 19.544 12.790 8.349 1.00 9.03 201 LEU A O 1
ATOM 1780 N N . GLY A 1 203 ? 17.900 13.238 9.787 1.00 8.39 202 GLY A N 1
ATOM 1781 C CA . GLY A 1 203 ? 18.265 14.623 9.936 1.00 9.66 202 GLY A CA 1
ATOM 1782 C C . GLY A 1 203 ? 17.541 15.269 11.080 1.00 9.31 202 GLY A C 1
ATOM 1783 O O . GLY A 1 203 ? 17.020 14.596 11.960 1.00 9.63 202 GLY A O 1
ATOM 1784 N N . ASP A 1 204 ? 17.484 16.584 11.052 1.00 10.94 203 ASP A N 1
ATOM 1785 C CA . ASP A 1 204 ? 16.906 17.309 12.187 1.00 12.13 203 ASP A CA 1
ATOM 1786 C C . ASP A 1 204 ? 15.431 17.019 12.393 1.00 11.44 203 ASP A C 1
ATOM 1787 O O . ASP A 1 204 ? 14.918 17.250 13.478 1.00 12.93 203 ASP A O 1
ATOM 1792 N N A GLU A 1 205 ? 14.757 16.514 11.387 0.51 10.46 204 GLU A N 1
ATOM 1793 N N B GLU A 1 205 ? 14.791 16.544 11.306 0.49 10.50 204 GLU A N 1
ATOM 1794 C CA A GLU A 1 205 ? 13.337 16.242 11.520 0.51 10.84 204 GLU A CA 1
ATOM 1795 C CA B GLU A 1 205 ? 13.341 16.208 11.223 0.49 10.68 204 GLU A CA 1
ATOM 1796 C C A GLU A 1 205 ? 13.061 14.843 12.010 0.51 10.34 204 GLU A C 1
ATOM 1797 C C B GLU A 1 205 ? 13.051 14.817 11.769 0.49 9.91 204 GLU A C 1
ATOM 1798 O O A GLU A 1 205 ? 11.934 14.482 12.340 0.51 10.98 204 GLU A O 1
ATOM 1799 O O B GLU A 1 205 ? 11.882 14.465 11.931 0.49 9.60 204 GLU A O 1
ATOM 1810 N N . GLY A 1 206 ? 14.119 14.063 12.056 1.00 9.31 205 GLY A N 1
ATOM 1811 C CA . GLY A 1 206 ? 14.065 12.680 12.560 1.00 9.02 205 GLY A CA 1
ATOM 1812 C C . GLY A 1 206 ? 14.623 11.644 11.596 1.00 8.05 205 GLY A C 1
ATOM 1813 O O . GLY A 1 206 ? 15.423 11.968 10.705 1.00 8.62 205 GLY A O 1
ATOM 1814 N N . PHE A 1 207 ? 14.190 10.405 11.815 1.00 7.06 206 PHE A N 1
ATOM 1815 C CA . PHE A 1 207 ? 14.561 9.218 11.017 1.00 6.37 206 PHE A CA 1
ATOM 1816 C C . PHE A 1 207 ? 13.286 8.781 10.308 1.00 6.15 206 PHE A C 1
ATOM 1817 O O . PHE A 1 207 ? 12.287 8.508 10.975 1.00 6.14 206 PHE A O 1
ATOM 1825 N N . TRP A 1 208 ? 13.302 8.677 8.971 1.00 5.96 207 TRP A N 1
ATOM 1826 C CA . TRP A 1 208 ? 12.075 8.353 8.231 1.00 5.95 207 TRP A CA 1
ATOM 1827 C C . TRP A 1 208 ? 12.387 7.496 7.015 1.00 6.25 207 TRP A C 1
ATOM 1828 O O . TRP A 1 208 ? 13.307 7.774 6.248 1.00 7.20 207 TRP A O 1
ATOM 1839 N N . ILE A 1 209 ? 11.558 6.463 6.848 1.00 5.94 208 ILE A N 1
ATOM 1840 C CA . ILE A 1 209 ? 11.600 5.524 5.739 1.00 6.12 208 ILE A CA 1
ATOM 1841 C C . ILE A 1 209 ? 10.537 5.928 4.739 1.00 5.45 208 ILE A C 1
ATOM 1842 O O . ILE A 1 209 ? 9.349 5.952 5.059 1.00 6.40 208 ILE A O 1
ATOM 1847 N N . ILE A 1 210 ? 10.987 6.219 3.519 1.00 5.86 209 ILE A N 1
ATOM 1848 C CA . ILE A 1 210 ? 10.141 6.784 2.468 1.00 6.44 209 ILE A CA 1
ATOM 1849 C C . ILE A 1 210 ? 10.178 5.901 1.224 1.00 5.76 209 ILE A C 1
ATOM 1850 O O . ILE A 1 210 ? 11.044 6.015 0.339 1.00 6.98 209 ILE A O 1
ATOM 1855 N N . ILE A 1 211 ? 9.238 4.975 1.184 1.00 6.60 210 ILE A N 1
ATOM 1856 C CA . ILE A 1 211 ? 9.101 4.036 0.090 1.00 6.60 210 ILE A CA 1
ATOM 1857 C C . ILE A 1 211 ? 8.194 4.654 -0.956 1.00 7.33 210 ILE A C 1
ATOM 1858 O O . ILE A 1 211 ? 7.182 5.254 -0.639 1.00 8.13 210 ILE A O 1
ATOM 1863 N N . SER A 1 212 ? 8.542 4.428 -2.218 1.00 7.80 211 SER A N 1
ATOM 1864 C CA . SER A 1 212 ? 7.704 4.787 -3.346 1.00 9.51 211 SER A CA 1
ATOM 1865 C C . SER A 1 212 ? 7.310 3.536 -4.068 1.00 9.69 211 SER A C 1
ATOM 1866 O O . SER A 1 212 ? 8.175 2.864 -4.583 1.00 14.81 211 SER A O 1
ATOM 1869 N N . LYS A 1 213 ? 6.037 3.229 -4.210 1.00 10.63 212 LYS A N 1
ATOM 1870 C CA . LYS A 1 213 ? 5.665 2.060 -4.958 1.00 10.65 212 LYS A CA 1
ATOM 1871 C C . LYS A 1 213 ? 5.632 2.404 -6.409 1.00 9.76 212 LYS A C 1
ATOM 1872 O O . LYS A 1 213 ? 4.902 3.275 -6.862 1.00 12.14 212 LYS A O 1
ATOM 1878 N N . THR A 1 214 ? 6.431 1.694 -7.159 1.00 12.74 213 THR A N 1
ATOM 1879 C CA . THR A 1 214 ? 6.569 1.950 -8.568 1.00 12.48 213 THR A CA 1
ATOM 1880 C C . THR A 1 214 ? 6.693 0.638 -9.305 1.00 10.87 213 THR A C 1
ATOM 1881 O O . THR A 1 214 ? 7.025 -0.379 -8.733 1.00 13.74 213 THR A O 1
ATOM 1885 N N . ASP A 1 215 ? 6.456 0.674 -10.605 1.00 10.89 214 ASP A N 1
ATOM 1886 C CA . ASP A 1 215 ? 6.591 -0.516 -11.448 1.00 10.60 214 ASP A CA 1
ATOM 1887 C C . ASP A 1 215 ? 8.030 -1.029 -11.294 1.00 11.07 214 ASP A C 1
ATOM 1888 O O . ASP A 1 215 ? 8.984 -0.292 -11.512 1.00 11.94 214 ASP A O 1
ATOM 1893 N N . GLN A 1 216 ? 8.167 -2.276 -10.897 1.00 9.57 215 GLN A N 1
ATOM 1894 C CA . GLN A 1 216 ? 9.446 -2.776 -10.472 1.00 8.21 215 GLN A CA 1
ATOM 1895 C C . GLN A 1 216 ? 10.493 -2.921 -11.555 1.00 8.15 215 GLN A C 1
ATOM 1896 O O . GLN A 1 216 ? 10.210 -3.132 -12.735 1.00 9.83 215 GLN A O 1
ATOM 1902 N N . GLU A 1 217 ? 11.743 -2.895 -11.125 1.00 8.07 216 GLU A N 1
ATOM 1903 C CA . GLU A 1 217 ? 12.863 -2.943 -12.054 1.00 8.31 216 GLU A CA 1
ATOM 1904 C C . GLU A 1 217 ? 13.142 -4.322 -12.618 1.00 8.10 216 GLU A C 1
ATOM 1905 O O . GLU A 1 217 ? 13.691 -4.421 -13.713 1.00 9.58 216 GLU A O 1
ATOM 1911 N N . VAL A 1 218 ? 12.804 -5.374 -11.889 1.00 7.86 217 VAL A N 1
ATOM 1912 C CA . VAL A 1 218 ? 13.046 -6.739 -12.369 1.00 8.11 217 VAL A CA 1
ATOM 1913 C C . VAL A 1 218 ? 11.827 -7.236 -13.112 1.00 7.99 217 VAL A C 1
ATOM 1914 O O . VAL A 1 218 ? 10.778 -7.528 -12.532 1.00 9.26 217 VAL A O 1
ATOM 1918 N N . ILE A 1 219 ? 11.981 -7.338 -14.425 1.00 8.45 218 ILE A N 1
ATOM 1919 C CA . ILE A 1 219 ? 10.971 -7.885 -15.321 1.00 9.15 218 ILE A CA 1
ATOM 1920 C C . ILE A 1 219 ? 11.632 -8.729 -16.414 1.00 10.29 218 ILE A C 1
ATOM 1921 O O . ILE A 1 219 ? 12.876 -8.674 -16.590 1.00 10.34 218 ILE A O 1
#